Protein AF-H2YMT8-F1 (afdb_monomer_lite)

pLDDT: mean 72.37, std 22.89, range [30.19, 98.38]

Sequence (201 aa):
MSEQMTMDELLSHLMLMGFNPEDCHEAVSCGKLSAQDAVEWILSGKPRTSSSAHLVLPKQIIKAHDKSESSHSNSGISDGPQCPSYQASKPNEPPVVHSRFAESRDARVQFLNNKRIRLEHDVKKEKMNKKMEKEAILKEIECDRKAKRELKQNPDTSVAMPTTSTAPSGQHATCLIQIRLPNGQNVRHEFQSQQTISHVV

Radius of gyration: 41.82 Å; chains: 1; bounding box: 107×41×90 Å

Secondary structure (DSSP, 8-state):
------HHHHHHHHHHTT--HHHHHHHHHTT--SHHHHHHHHHT-------S----PPP---------------------------------PPP----TTHHHHHHHHHHHHHHHHHHHHHHHHHHHHHHHHHHHHHHHHHHHHHHHHHHTTS---------------SS--EEEEEEE-TTS-EEEEEEETT--GGG--

Organism: Ciona savignyi (NCBI:txid51511)

Structure (mmCIF, N/CA/C/O backbone):
data_AF-H2YMT8-F1
#
_entry.id   AF-H2YMT8-F1
#
loop_
_atom_site.group_PDB
_atom_site.id
_atom_site.type_symbol
_atom_site.label_atom_id
_atom_site.label_alt_id
_atom_site.label_comp_id
_atom_site.label_asym_id
_atom_site.label_entity_id
_atom_site.label_seq_id
_atom_site.pdbx_PDB_ins_code
_atom_site.Cartn_x
_atom_site.Cartn_y
_atom_site.Cartn_z
_atom_site.occupancy
_atom_site.B_iso_or_equiv
_atom_site.auth_seq_id
_atom_site.auth_comp_id
_atom_site.auth_asym_id
_atom_site.auth_atom_id
_atom_site.pdbx_PDB_model_num
ATOM 1 N N . MET A 1 1 ? -17.314 -2.083 -38.261 1.00 35.50 1 MET A N 1
ATOM 2 C CA . MET A 1 1 ? -16.486 -0.886 -38.027 1.00 35.50 1 MET A CA 1
ATOM 3 C C . MET A 1 1 ? -15.358 -1.332 -37.123 1.00 35.50 1 MET A C 1
ATOM 5 O O . MET A 1 1 ? -15.640 -1.711 -35.998 1.00 35.50 1 MET A O 1
ATOM 9 N N . SER A 1 2 ? -14.139 -1.455 -37.646 1.00 47.59 2 SER A N 1
ATOM 10 C CA . SER A 1 2 ? -12.985 -1.846 -36.832 1.00 47.59 2 SER A CA 1
ATOM 11 C C . SER A 1 2 ? -12.458 -0.589 -36.160 1.00 47.59 2 SER A C 1
ATOM 13 O O . SER A 1 2 ? -11.782 0.208 -36.805 1.00 47.59 2 SER A O 1
ATOM 15 N N . GLU A 1 3 ? -12.838 -0.378 -34.903 1.00 56.19 3 GLU A N 1
ATOM 16 C CA . GLU A 1 3 ? -12.219 0.633 -34.050 1.00 56.19 3 GLU A CA 1
ATOM 17 C C . GLU A 1 3 ? -10.744 0.253 -33.903 1.00 56.19 3 GLU A C 1
ATOM 19 O O . GLU A 1 3 ? -10.392 -0.730 -33.251 1.00 56.19 3 GLU A O 1
ATOM 24 N N . GLN A 1 4 ? -9.875 0.965 -34.617 1.00 59.16 4 GLN A N 1
ATOM 25 C CA . GLN A 1 4 ? -8.437 0.832 -34.446 1.00 59.16 4 GLN A CA 1
ATOM 26 C C . GLN A 1 4 ? -8.090 1.459 -33.104 1.00 59.16 4 GLN A C 1
ATOM 28 O O . GLN A 1 4 ? -7.971 2.676 -32.995 1.00 59.16 4 GLN A O 1
ATOM 33 N N . MET A 1 5 ? -7.978 0.605 -32.088 1.00 72.50 5 MET A N 1
ATOM 34 C CA . MET A 1 5 ? -7.441 0.965 -30.783 1.00 72.50 5 MET A CA 1
ATOM 35 C C . MET A 1 5 ? -6.087 1.640 -30.995 1.00 72.50 5 MET A C 1
ATOM 37 O O . MET A 1 5 ? -5.199 1.085 -31.653 1.00 72.50 5 MET A O 1
ATOM 41 N N . THR A 1 6 ? -5.942 2.860 -30.494 1.00 84.94 6 THR A N 1
ATOM 42 C CA . THR A 1 6 ? -4.671 3.575 -30.607 1.00 84.94 6 THR A CA 1
ATOM 43 C C . THR A 1 6 ? -3.617 2.883 -29.738 1.00 84.94 6 THR A C 1
ATOM 45 O O . THR A 1 6 ? -3.934 2.217 -28.752 1.00 84.94 6 THR A O 1
ATOM 48 N N . MET A 1 7 ? -2.337 3.007 -30.102 1.00 86.00 7 MET A N 1
ATOM 49 C CA . MET A 1 7 ? -1.243 2.354 -29.367 1.00 86.00 7 MET A CA 1
ATOM 50 C C . MET A 1 7 ? -1.247 2.730 -27.875 1.00 86.00 7 MET A C 1
ATOM 52 O O . MET A 1 7 ? -1.007 1.878 -27.022 1.00 86.00 7 MET A O 1
ATOM 56 N N . ASP A 1 8 ? -1.568 3.985 -27.564 1.00 89.19 8 ASP A N 1
ATOM 57 C CA . ASP A 1 8 ? -1.624 4.490 -26.191 1.00 89.19 8 ASP A CA 1
ATOM 58 C C . ASP A 1 8 ? -2.825 3.932 -25.414 1.00 89.19 8 ASP A C 1
ATOM 60 O O . ASP A 1 8 ? -2.703 3.614 -24.228 1.00 89.19 8 ASP A O 1
ATOM 64 N N . GLU A 1 9 ? -3.971 3.744 -26.077 1.00 91.69 9 GLU A N 1
ATOM 65 C CA . GLU A 1 9 ? -5.134 3.068 -25.491 1.00 91.69 9 GLU A CA 1
ATOM 66 C C . GLU A 1 9 ? -4.828 1.598 -25.210 1.00 91.69 9 GLU A C 1
ATOM 68 O O . GLU A 1 9 ? -5.164 1.102 -24.134 1.00 91.69 9 GLU A O 1
ATOM 73 N N . LEU A 1 10 ? -4.150 0.910 -26.135 1.00 91.88 10 LEU A N 1
ATOM 74 C CA . LEU A 1 10 ? -3.710 -0.475 -25.959 1.00 91.88 10 LEU A CA 1
ATOM 75 C C . LEU A 1 10 ? -2.762 -0.607 -24.762 1.00 91.88 10 LEU A C 1
ATOM 77 O O . LEU A 1 10 ? -2.977 -1.456 -23.897 1.00 91.88 10 LEU A O 1
ATOM 81 N N . LEU A 1 11 ? -1.746 0.255 -24.677 1.00 93.12 11 LEU A N 1
ATOM 82 C CA . LEU A 1 11 ? -0.809 0.283 -23.553 1.00 93.12 11 LEU A CA 1
ATOM 83 C C . LEU A 1 11 ? -1.534 0.551 -22.227 1.00 93.12 11 LEU A C 1
ATOM 85 O O . LEU A 1 11 ? -1.327 -0.188 -21.264 1.00 93.12 11 LEU A O 1
ATOM 89 N N . SER A 1 12 ? -2.431 1.543 -22.190 1.00 94.38 12 SER A N 1
ATOM 90 C CA . SER A 1 12 ? -3.264 1.817 -21.010 1.00 94.38 12 SER A CA 1
ATOM 91 C C . SER A 1 12 ? -4.113 0.614 -20.615 1.00 94.38 12 SER A C 1
ATOM 93 O O . SER A 1 12 ? -4.182 0.272 -19.436 1.00 94.38 12 SER A O 1
ATOM 95 N N . HIS A 1 13 ? -4.740 -0.056 -21.581 1.00 93.94 13 HIS A N 1
ATOM 96 C CA . HIS A 1 13 ? -5.585 -1.218 -21.331 1.00 93.94 13 HIS A CA 1
ATOM 97 C C . HIS A 1 13 ? -4.791 -2.402 -20.759 1.00 93.94 13 HIS A C 1
ATOM 99 O O . HIS A 1 13 ? -5.225 -3.025 -19.790 1.00 93.94 13 HIS A O 1
ATOM 105 N N . LEU A 1 14 ? -3.595 -2.675 -21.289 1.00 93.44 14 LEU A N 1
ATOM 106 C CA . LEU A 1 14 ? -2.700 -3.704 -20.750 1.00 93.44 14 LEU A CA 1
ATOM 107 C C . LEU A 1 14 ? -2.227 -3.357 -19.327 1.00 93.44 14 LEU A C 1
ATOM 109 O O . LEU A 1 14 ? -2.219 -4.218 -18.446 1.00 93.44 14 LEU A O 1
ATOM 113 N N . MET A 1 15 ? -1.897 -2.090 -19.066 1.00 94.25 15 MET A N 1
ATOM 114 C CA . MET A 1 15 ? -1.524 -1.632 -17.723 1.00 94.25 15 MET A CA 1
ATOM 115 C C . MET A 1 15 ? -2.688 -1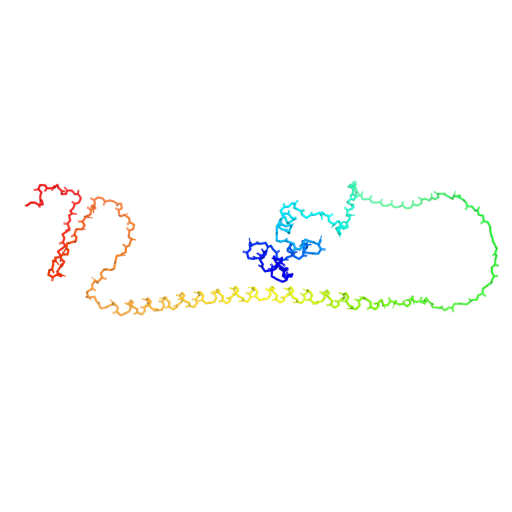.743 -16.725 1.00 94.25 15 MET A C 1
ATOM 117 O O . MET A 1 15 ? -2.475 -2.140 -15.581 1.00 94.25 15 MET A O 1
ATOM 121 N N . LEU A 1 16 ? -3.924 -1.458 -17.153 1.00 95.75 16 LEU A N 1
ATOM 122 C CA . LEU A 1 16 ? -5.146 -1.643 -16.356 1.00 95.75 16 LEU A CA 1
ATOM 123 C C . LEU A 1 16 ? -5.387 -3.112 -15.983 1.00 95.75 16 LEU A C 1
ATOM 125 O O . LEU A 1 16 ? -5.867 -3.390 -14.886 1.00 95.75 16 LEU A O 1
ATOM 129 N N . MET A 1 17 ? -5.017 -4.051 -16.859 1.00 92.75 17 MET A N 1
ATOM 130 C CA . MET A 1 17 ? -5.044 -5.490 -16.563 1.00 92.75 17 MET A CA 1
ATOM 131 C C . MET A 1 17 ? -3.928 -5.940 -15.604 1.00 92.75 17 MET A C 1
ATOM 133 O O . MET A 1 17 ? -3.924 -7.091 -15.171 1.00 92.75 17 MET A O 1
ATOM 137 N N . GLY A 1 18 ? -3.005 -5.047 -15.237 1.00 94.62 18 GLY A N 1
ATOM 138 C CA . GLY A 1 18 ? -1.932 -5.316 -14.279 1.00 94.62 18 GLY A CA 1
ATOM 139 C C . GLY A 1 18 ? -0.631 -5.818 -14.905 1.00 94.62 18 GLY A C 1
ATOM 140 O O . GLY A 1 18 ? 0.233 -6.311 -14.181 1.00 94.62 18 GLY A O 1
ATOM 141 N N . PHE A 1 19 ? -0.465 -5.702 -16.226 1.00 93.69 19 PHE A N 1
ATOM 142 C CA . PHE A 1 19 ? 0.804 -6.015 -16.884 1.00 93.69 19 PHE A CA 1
ATOM 143 C C . PHE A 1 19 ? 1.836 -4.893 -16.675 1.00 93.69 19 PHE A C 1
ATOM 145 O O . PHE A 1 19 ? 1.489 -3.712 -16.607 1.00 93.69 19 PHE A O 1
ATOM 152 N N . ASN A 1 20 ? 3.120 -5.262 -16.568 1.00 93.31 20 ASN A N 1
ATOM 153 C CA . ASN A 1 20 ? 4.207 -4.291 -16.405 1.00 93.31 20 ASN A CA 1
ATOM 154 C C . ASN A 1 20 ? 4.348 -3.426 -17.665 1.00 93.31 20 ASN A C 1
ATOM 156 O O . ASN A 1 20 ? 4.304 -3.969 -18.772 1.00 93.31 20 ASN A O 1
ATOM 160 N N . PRO A 1 21 ? 4.595 -2.112 -17.531 1.00 90.62 21 PRO A N 1
ATOM 161 C CA . PRO A 1 21 ? 4.698 -1.221 -18.683 1.00 90.62 21 PRO A CA 1
ATOM 162 C C . PRO A 1 21 ? 5.844 -1.617 -19.625 1.00 90.62 21 PRO A C 1
ATOM 164 O O . PRO A 1 21 ? 5.702 -1.496 -20.840 1.00 90.62 21 PRO A O 1
ATOM 167 N N . GLU A 1 22 ? 6.950 -2.148 -19.097 1.00 92.19 22 GLU A N 1
ATOM 168 C CA . GLU A 1 22 ? 8.064 -2.657 -19.903 1.00 92.19 22 GLU A CA 1
ATOM 169 C C . GLU A 1 22 ? 7.628 -3.798 -20.833 1.00 92.19 22 GLU A C 1
ATOM 171 O O . GLU A 1 22 ? 7.988 -3.803 -22.008 1.00 92.19 22 GLU A O 1
ATOM 176 N N . ASP A 1 23 ? 6.800 -4.714 -20.330 1.00 91.81 23 ASP A N 1
ATOM 177 C CA . ASP A 1 23 ? 6.329 -5.893 -21.065 1.00 91.81 23 ASP A CA 1
ATOM 178 C C . ASP A 1 23 ? 5.306 -5.496 -22.134 1.00 91.81 23 ASP A C 1
ATOM 180 O O . ASP A 1 23 ? 5.323 -6.021 -23.248 1.00 91.81 23 ASP A O 1
ATOM 184 N N . CYS A 1 24 ? 4.456 -4.514 -21.819 1.00 92.75 24 CYS A N 1
ATOM 185 C CA . CYS A 1 24 ? 3.512 -3.923 -22.763 1.00 92.75 24 CYS A CA 1
ATOM 186 C C . CYS A 1 24 ? 4.244 -3.257 -23.937 1.00 92.75 24 CYS A C 1
ATOM 188 O O . CYS A 1 24 ? 3.897 -3.481 -25.097 1.00 92.75 24 CYS A O 1
ATOM 190 N N . HIS A 1 25 ? 5.285 -2.468 -23.652 1.00 92.38 25 HIS A N 1
ATOM 191 C CA . HIS A 1 25 ? 6.099 -1.841 -24.694 1.00 92.38 25 HIS A CA 1
ATOM 192 C C . HIS A 1 25 ? 6.858 -2.871 -25.537 1.00 92.38 25 HIS A C 1
ATOM 194 O O . HIS A 1 25 ? 6.960 -2.698 -26.753 1.00 92.38 25 HIS A O 1
ATOM 200 N N . GLU A 1 26 ? 7.362 -3.943 -24.923 1.00 91.88 26 GLU A N 1
ATOM 201 C CA . GLU A 1 26 ? 8.059 -5.016 -25.636 1.00 91.88 26 GLU A CA 1
ATOM 202 C C . GLU A 1 26 ? 7.108 -5.746 -26.599 1.00 91.88 26 GLU A C 1
ATOM 204 O O . GLU A 1 26 ? 7.417 -5.874 -27.786 1.00 91.88 26 GLU A O 1
ATOM 209 N N . ALA A 1 27 ? 5.900 -6.095 -26.145 1.00 91.88 27 ALA A N 1
ATOM 210 C CA . ALA A 1 27 ? 4.873 -6.720 -26.978 1.00 91.88 27 ALA A CA 1
ATOM 211 C C . ALA A 1 27 ? 4.497 -5.851 -28.193 1.00 91.88 27 ALA A C 1
ATOM 213 O O . ALA A 1 27 ? 4.456 -6.335 -29.330 1.00 91.88 27 ALA A O 1
ATOM 214 N N . VAL A 1 28 ? 4.294 -4.549 -27.971 1.00 91.00 28 VAL A N 1
ATOM 215 C CA . VAL A 1 28 ? 3.998 -3.586 -29.044 1.00 91.00 28 VAL A CA 1
ATOM 216 C C . VAL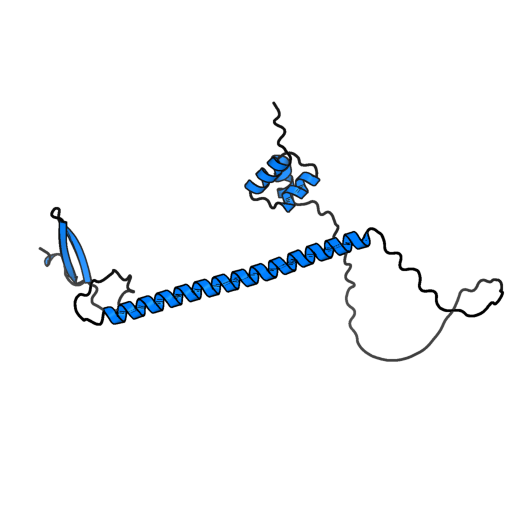 A 1 28 ? 5.183 -3.455 -30.005 1.00 91.00 28 VAL A C 1
ATOM 218 O O . VAL A 1 28 ? 4.987 -3.439 -31.220 1.00 91.00 28 VAL A O 1
ATOM 221 N N . SER A 1 29 ? 6.418 -3.438 -29.495 1.00 88.56 29 SER A N 1
ATOM 222 C CA . SER A 1 29 ? 7.627 -3.393 -30.331 1.00 88.56 29 SER A CA 1
ATOM 223 C C . SER A 1 29 ? 7.809 -4.650 -31.192 1.00 88.56 29 SER A C 1
ATOM 225 O O . SER A 1 29 ? 8.349 -4.571 -32.295 1.00 88.56 29 SER A O 1
ATOM 227 N N . CYS A 1 30 ? 7.287 -5.794 -30.740 1.00 88.06 30 CYS A N 1
ATOM 228 C CA . CYS A 1 30 ? 7.192 -7.032 -31.514 1.00 88.06 30 CYS A CA 1
ATOM 229 C C . CYS A 1 30 ? 6.010 -7.053 -32.504 1.00 88.06 30 CYS A C 1
ATOM 231 O O . CYS A 1 30 ? 5.732 -8.093 -33.106 1.00 88.06 30 CYS A O 1
ATOM 233 N N . GLY A 1 31 ? 5.312 -5.927 -32.683 1.00 88.50 31 GLY A N 1
ATOM 234 C CA . GLY A 1 31 ? 4.219 -5.770 -33.640 1.00 88.50 31 GLY A CA 1
ATOM 235 C C . GLY A 1 31 ? 2.876 -6.317 -33.158 1.00 88.50 31 GLY A C 1
ATOM 236 O O . GLY A 1 31 ? 1.981 -6.527 -33.977 1.00 88.50 31 GLY A O 1
ATOM 237 N N . LYS A 1 32 ? 2.711 -6.571 -31.853 1.00 89.75 32 LYS A N 1
ATOM 238 C CA . LYS A 1 32 ? 1.431 -7.013 -31.283 1.00 89.75 32 LYS A CA 1
ATOM 239 C C . LYS A 1 32 ? 0.556 -5.794 -30.993 1.00 89.75 32 LYS A C 1
ATOM 241 O O . LYS A 1 32 ? 0.653 -5.184 -29.936 1.00 89.75 32 LYS A O 1
ATOM 246 N N . LEU A 1 33 ? -0.269 -5.427 -31.974 1.00 88.19 33 LEU A N 1
ATOM 247 C CA . LEU A 1 33 ? -1.144 -4.244 -31.930 1.00 88.19 33 LEU A CA 1
ATOM 248 C C . LEU A 1 33 ? -2.579 -4.553 -31.466 1.00 88.19 33 LEU A C 1
ATOM 250 O O . LEU A 1 33 ? -3.435 -3.676 -31.478 1.00 88.19 33 LEU A O 1
ATOM 254 N N . SER A 1 34 ? -2.849 -5.795 -31.065 1.00 91.12 34 SER A N 1
ATOM 255 C CA . SER A 1 34 ? -4.117 -6.220 -30.472 1.00 91.12 34 SER A CA 1
ATOM 256 C C . SER A 1 34 ? -3.912 -6.548 -28.998 1.00 91.12 34 SER A C 1
ATOM 258 O O . SER A 1 34 ? -2.892 -7.133 -28.632 1.00 91.12 34 SER A O 1
ATOM 260 N N . ALA A 1 35 ? -4.898 -6.221 -28.158 1.00 90.44 35 ALA A N 1
ATOM 261 C CA . ALA A 1 35 ? -4.871 -6.547 -26.732 1.00 90.44 35 ALA A CA 1
ATOM 262 C C . ALA A 1 35 ? -4.708 -8.052 -26.501 1.00 90.44 35 ALA A C 1
ATOM 264 O O . ALA A 1 35 ? -3.884 -8.461 -25.690 1.00 90.44 35 ALA A O 1
ATOM 265 N N . GLN A 1 36 ? -5.431 -8.874 -27.262 1.00 91.38 36 GLN A N 1
ATOM 266 C CA . GLN A 1 36 ? -5.365 -10.326 -27.134 1.00 91.38 36 GLN A CA 1
ATOM 267 C C . GLN A 1 36 ? -3.977 -10.866 -27.500 1.00 91.38 36 GLN A C 1
ATOM 269 O O . GLN A 1 36 ? -3.388 -11.612 -26.722 1.00 91.38 36 GLN A O 1
ATOM 274 N N . ASP A 1 37 ? -3.421 -10.422 -28.629 1.00 90.69 37 ASP A N 1
ATOM 275 C CA . ASP A 1 37 ? -2.109 -10.873 -29.099 1.00 90.69 37 ASP A CA 1
ATOM 276 C C . ASP A 1 37 ? -0.977 -10.414 -28.172 1.00 90.69 37 ASP A C 1
ATOM 278 O O . ASP A 1 37 ? 0.006 -11.130 -27.982 1.00 90.69 37 ASP A O 1
ATOM 282 N N . ALA A 1 38 ? -1.093 -9.210 -27.604 1.00 92.50 38 ALA A N 1
ATOM 283 C CA . ALA A 1 38 ? -0.123 -8.683 -26.653 1.00 92.50 38 ALA A CA 1
ATOM 284 C C . ALA A 1 38 ? -0.172 -9.454 -25.328 1.00 92.50 38 ALA A C 1
ATOM 286 O O . ALA A 1 38 ? 0.876 -9.822 -24.802 1.00 92.50 38 ALA A O 1
ATOM 287 N N . VAL A 1 39 ? -1.368 -9.768 -24.822 1.00 93.31 39 VAL A N 1
ATOM 288 C CA . VAL A 1 39 ? -1.538 -10.606 -23.625 1.00 93.31 39 VAL A CA 1
ATOM 289 C C . VAL A 1 39 ? -0.978 -12.005 -23.859 1.00 93.31 39 VAL A C 1
ATOM 291 O O . VAL A 1 39 ? -0.199 -12.492 -23.041 1.00 93.31 39 VAL A O 1
ATOM 294 N N . GLU A 1 40 ? -1.314 -12.638 -24.982 1.00 93.12 40 GLU A N 1
ATOM 295 C CA . GLU A 1 40 ? -0.788 -13.958 -25.331 1.00 93.12 40 GLU A CA 1
ATOM 296 C C . GLU A 1 40 ? 0.740 -13.937 -25.440 1.00 93.12 40 GLU A C 1
ATOM 298 O O . GLU A 1 40 ? 1.404 -14.835 -24.925 1.00 93.12 40 GLU A O 1
ATOM 303 N N . TRP A 1 41 ? 1.316 -12.889 -26.032 1.00 92.62 41 TRP A N 1
ATOM 304 C CA . TRP A 1 41 ? 2.764 -12.726 -26.136 1.00 92.62 41 TRP A CA 1
ATOM 305 C C . TRP A 1 41 ? 3.439 -12.564 -24.765 1.00 92.62 41 TRP A C 1
ATOM 307 O O . TRP A 1 41 ? 4.448 -13.219 -24.500 1.00 92.62 41 TRP A O 1
ATOM 317 N N . ILE A 1 42 ? 2.864 -11.755 -23.867 1.00 91.94 42 ILE A N 1
ATOM 318 C CA . ILE A 1 42 ? 3.391 -11.556 -22.507 1.00 91.94 42 ILE A CA 1
ATOM 319 C C . ILE A 1 42 ? 3.311 -12.865 -21.702 1.00 91.94 42 ILE A C 1
ATOM 321 O O . ILE A 1 42 ? 4.271 -13.232 -21.019 1.00 91.94 42 ILE A O 1
ATOM 325 N N . LEU A 1 43 ? 2.197 -13.597 -21.812 1.00 91.56 43 LEU A N 1
ATOM 326 C CA . LEU A 1 43 ? 1.976 -14.865 -21.107 1.00 91.56 43 LEU A CA 1
ATOM 327 C C . LEU A 1 43 ? 2.811 -16.022 -21.667 1.00 91.56 43 LEU A C 1
ATOM 329 O O . LEU A 1 43 ? 3.238 -16.889 -20.905 1.00 91.56 43 LEU A O 1
ATOM 333 N N . SER A 1 44 ? 3.080 -16.025 -22.975 1.00 86.50 44 SER A N 1
ATOM 334 C CA . SER A 1 44 ? 3.909 -17.043 -23.640 1.00 86.50 44 SER A CA 1
ATOM 335 C C . SER A 1 44 ? 5.386 -16.969 -23.238 1.00 86.50 44 SER A C 1
ATOM 337 O O . SER A 1 44 ? 6.157 -17.886 -23.526 1.00 86.50 44 SER A O 1
ATOM 339 N N . GLY A 1 45 ? 5.779 -15.906 -22.533 1.00 73.12 45 GLY A N 1
ATOM 340 C CA . GLY A 1 45 ? 7.145 -15.669 -22.106 1.00 73.12 45 GLY A CA 1
ATOM 341 C C . GLY A 1 45 ? 7.970 -15.019 -23.212 1.00 73.12 45 GLY A C 1
ATOM 342 O O . GLY A 1 45 ? 7.883 -15.359 -24.391 1.00 73.12 45 GLY A O 1
ATOM 343 N N . LYS A 1 46 ? 8.800 -14.057 -22.810 1.00 72.19 46 LYS A N 1
ATOM 344 C CA . LYS A 1 46 ? 9.608 -13.263 -23.737 1.00 72.19 46 LYS A CA 1
ATOM 345 C C . LYS A 1 46 ? 10.556 -14.180 -24.519 1.00 72.19 46 LYS A C 1
ATOM 347 O O . LYS A 1 46 ? 11.320 -14.925 -23.885 1.00 72.19 46 LYS A O 1
ATOM 352 N N . PRO A 1 47 ? 10.569 -14.133 -25.866 1.00 63.28 47 PRO A N 1
ATOM 353 C CA . PRO A 1 47 ? 11.618 -14.781 -26.632 1.00 63.28 47 PRO A CA 1
ATOM 354 C C . PRO A 1 47 ? 12.932 -14.163 -26.168 1.00 63.28 47 PRO A C 1
ATOM 356 O O . PRO A 1 47 ? 13.117 -12.954 -26.252 1.00 63.28 47 PRO A O 1
ATOM 359 N N . ARG A 1 48 ? 13.822 -14.984 -25.602 1.00 52.53 48 ARG A N 1
ATOM 360 C CA . ARG A 1 48 ? 15.125 -14.548 -25.095 1.00 52.53 48 ARG A CA 1
ATOM 361 C C . ARG A 1 48 ? 15.922 -13.917 -26.235 1.00 52.53 48 ARG A C 1
ATOM 363 O O . ARG A 1 48 ? 16.707 -14.599 -26.888 1.00 52.53 48 ARG A O 1
ATOM 370 N N . THR A 1 49 ? 15.769 -12.618 -26.463 1.00 52.25 49 THR A N 1
ATOM 371 C CA . THR A 1 49 ? 16.728 -11.867 -27.257 1.00 52.25 49 THR A CA 1
ATOM 372 C C . THR A 1 49 ? 17.981 -11.788 -26.403 1.00 52.25 49 THR A C 1
ATOM 374 O O . THR A 1 49 ? 18.074 -11.021 -25.443 1.00 52.25 49 THR A O 1
ATOM 377 N N . SER A 1 50 ? 18.917 -12.682 -26.698 1.00 47.34 50 SER A N 1
ATOM 378 C CA . SER A 1 50 ? 20.251 -12.738 -26.128 1.00 47.34 50 SER A CA 1
ATOM 379 C C . SER A 1 50 ? 21.014 -11.450 -26.448 1.00 47.34 50 SER A C 1
ATOM 381 O O . SER A 1 50 ? 21.805 -11.394 -27.385 1.00 47.34 50 SER A O 1
ATOM 383 N N . SER A 1 51 ? 20.794 -10.399 -25.667 1.00 50.06 51 SER A N 1
ATOM 384 C CA . SER A 1 51 ? 21.751 -9.297 -25.512 1.00 50.06 51 SER A CA 1
ATOM 385 C C . SER A 1 51 ? 22.546 -9.422 -24.206 1.00 50.06 51 SER A C 1
ATOM 387 O O . SER A 1 51 ? 23.332 -8.544 -23.859 1.00 50.06 51 SER A O 1
ATOM 389 N N . SER A 1 52 ? 22.402 -10.546 -23.495 1.00 42.38 52 SER A N 1
ATOM 390 C CA . SER A 1 52 ? 23.304 -10.927 -22.412 1.00 42.38 52 SER A CA 1
ATOM 391 C C . SER A 1 52 ? 24.521 -11.622 -23.017 1.00 42.38 52 SER A C 1
ATOM 393 O O . SER A 1 52 ? 24.434 -12.746 -23.512 1.00 42.38 52 SER A O 1
ATOM 395 N N . ALA A 1 53 ? 25.639 -10.899 -23.038 1.00 43.22 53 ALA A N 1
ATOM 396 C CA . ALA A 1 53 ? 26.945 -11.409 -23.413 1.00 43.22 53 ALA A CA 1
ATOM 397 C C . ALA A 1 53 ? 27.219 -12.756 -22.725 1.00 43.22 53 ALA A C 1
ATOM 399 O O . ALA A 1 53 ? 27.078 -12.906 -21.512 1.00 43.22 53 ALA A O 1
ATOM 400 N N . HIS A 1 54 ? 27.620 -13.728 -23.534 1.00 41.03 54 HIS A N 1
ATOM 401 C CA . HIS A 1 54 ? 28.027 -15.062 -23.131 1.00 41.03 54 HIS A CA 1
ATOM 402 C C . HIS A 1 54 ? 29.299 -14.961 -22.268 1.00 41.03 54 HIS A C 1
ATOM 404 O O . HIS A 1 54 ? 30.415 -14.986 -22.786 1.00 41.03 54 HIS A O 1
ATOM 410 N N . LEU A 1 55 ? 29.158 -14.805 -20.949 1.00 42.78 55 LEU A N 1
ATOM 411 C CA . LEU A 1 55 ? 30.280 -14.970 -20.026 1.00 42.78 55 LEU A CA 1
ATOM 412 C C . LEU A 1 55 ? 30.609 -16.462 -19.947 1.00 42.78 55 LEU A C 1
ATOM 414 O O . LEU A 1 55 ? 30.022 -17.216 -19.173 1.00 42.78 55 LEU A O 1
ATOM 418 N N . VAL A 1 56 ? 31.552 -16.890 -20.784 1.00 52.66 56 VAL A N 1
ATOM 419 C CA . VAL A 1 56 ? 32.251 -18.162 -20.604 1.00 52.66 56 VAL A CA 1
ATOM 420 C C . VAL A 1 56 ? 33.090 -18.028 -19.334 1.00 52.66 56 VAL A C 1
ATOM 422 O O . VAL A 1 56 ? 34.080 -17.303 -19.328 1.00 52.66 56 VAL A O 1
ATOM 425 N N . LEU A 1 57 ? 32.698 -18.707 -18.254 1.00 45.97 57 LEU A N 1
ATOM 426 C CA . LEU A 1 57 ? 33.581 -18.941 -17.110 1.00 45.97 57 LEU A CA 1
ATOM 427 C C . LEU A 1 57 ? 34.614 -20.015 -17.492 1.00 45.97 57 LEU A C 1
ATOM 429 O O . LEU A 1 57 ? 34.212 -21.146 -17.786 1.00 45.97 57 LEU A O 1
ATOM 433 N N . PRO A 1 58 ? 35.929 -19.742 -17.432 1.00 45.59 58 PRO A N 1
ATOM 434 C CA . PRO A 1 58 ? 36.928 -20.798 -17.458 1.00 45.59 58 PRO A CA 1
ATOM 435 C C . PRO A 1 58 ? 36.911 -21.568 -16.132 1.00 45.59 58 PRO A C 1
ATOM 437 O O . PRO A 1 58 ? 36.930 -20.987 -15.045 1.00 45.59 58 PRO A O 1
ATOM 440 N N . LYS A 1 59 ? 36.864 -22.899 -16.237 1.00 44.91 59 LYS A N 1
ATOM 441 C CA . LYS A 1 59 ? 36.997 -23.842 -15.122 1.00 44.91 59 LYS A CA 1
ATOM 442 C C . LYS A 1 59 ? 38.350 -23.678 -14.413 1.00 44.91 59 LYS A C 1
ATOM 444 O O . LYS A 1 59 ? 39.379 -23.474 -15.042 1.00 44.91 59 LYS A O 1
ATOM 449 N N . GLN A 1 60 ? 38.276 -23.830 -13.094 1.00 45.25 60 GLN A N 1
ATOM 450 C CA . GLN A 1 60 ? 39.332 -23.957 -12.088 1.00 45.25 60 GLN A CA 1
ATOM 451 C C . GLN A 1 60 ? 40.663 -24.560 -12.560 1.00 45.25 60 GLN A C 1
ATOM 453 O O . GLN A 1 60 ? 40.652 -25.654 -13.116 1.00 45.25 60 GLN A O 1
ATOM 458 N N . ILE A 1 61 ? 41.788 -23.963 -12.135 1.00 41.19 61 ILE A N 1
ATOM 459 C CA . ILE A 1 61 ? 42.980 -24.717 -11.710 1.00 41.19 61 ILE A CA 1
ATOM 460 C C . ILE A 1 61 ? 43.579 -24.068 -10.452 1.00 41.19 61 ILE A C 1
ATOM 462 O O . ILE A 1 61 ? 43.942 -22.897 -10.420 1.00 41.19 61 ILE A O 1
ATOM 466 N N . ILE A 1 62 ? 43.650 -24.885 -9.406 1.00 43.62 62 ILE A N 1
ATOM 467 C CA . ILE A 1 62 ? 44.373 -24.699 -8.150 1.00 43.62 62 ILE A CA 1
ATOM 468 C C . ILE A 1 62 ? 45.875 -24.855 -8.442 1.00 43.62 62 ILE A C 1
ATOM 470 O O . ILE A 1 62 ? 46.235 -25.858 -9.056 1.00 43.62 62 ILE A O 1
ATOM 474 N N . LYS A 1 63 ? 46.737 -23.945 -7.958 1.00 36.78 63 LYS A N 1
ATOM 475 C CA . LYS A 1 63 ? 47.973 -24.217 -7.174 1.00 36.78 63 LYS A CA 1
ATOM 476 C C . LYS A 1 63 ? 48.945 -23.029 -7.158 1.00 36.78 63 LYS A C 1
ATOM 478 O O . LYS A 1 63 ? 49.041 -22.248 -8.094 1.00 36.78 63 LYS A O 1
ATOM 483 N N . ALA A 1 64 ? 49.624 -22.930 -6.021 1.00 37.69 64 ALA A N 1
ATOM 484 C CA . ALA A 1 64 ? 50.558 -21.902 -5.601 1.00 37.69 64 ALA A CA 1
ATOM 485 C C . ALA A 1 64 ? 52.016 -22.168 -6.036 1.00 37.69 64 ALA A C 1
ATOM 487 O O . ALA A 1 64 ? 52.375 -23.305 -6.318 1.00 37.69 64 ALA A O 1
ATOM 488 N N . HIS A 1 65 ? 52.822 -21.109 -5.886 1.00 33.91 65 HIS A N 1
ATOM 489 C CA . HIS A 1 65 ? 54.265 -21.062 -5.591 1.00 33.91 65 HIS A CA 1
ATOM 490 C C . HIS A 1 65 ? 55.318 -21.261 -6.711 1.00 33.91 65 HIS A C 1
ATOM 492 O O . HIS A 1 65 ? 55.388 -22.294 -7.359 1.00 33.91 65 HIS A O 1
ATOM 498 N N . ASP A 1 66 ? 56.210 -20.258 -6.742 1.00 35.34 66 ASP A N 1
ATOM 499 C CA . ASP A 1 66 ? 57.670 -20.255 -6.964 1.00 35.34 66 ASP A CA 1
ATOM 500 C C . ASP A 1 66 ? 58.344 -20.350 -8.356 1.00 35.34 66 ASP A C 1
ATOM 502 O O . ASP A 1 66 ? 58.133 -21.268 -9.135 1.00 35.34 66 ASP A O 1
ATOM 506 N N . LYS A 1 67 ? 59.276 -19.392 -8.522 1.00 35.38 67 LYS A N 1
ATOM 507 C CA . LYS A 1 67 ? 60.619 -19.393 -9.148 1.00 35.38 67 LYS A CA 1
ATOM 508 C C . LYS A 1 67 ? 60.919 -19.874 -10.587 1.00 35.38 67 LYS A C 1
ATOM 510 O O . LYS A 1 67 ? 60.767 -21.032 -10.939 1.00 35.38 67 LYS A O 1
ATOM 515 N N . SER A 1 68 ? 61.642 -18.959 -11.256 1.00 35.09 68 SER A N 1
ATOM 516 C CA . SER A 1 68 ? 62.880 -19.123 -12.053 1.00 35.09 68 SER A CA 1
ATOM 517 C C . SER A 1 68 ? 62.849 -19.639 -13.504 1.00 35.09 68 SER A C 1
ATOM 519 O O . SER A 1 68 ? 62.536 -20.784 -13.780 1.00 35.09 68 SER A O 1
ATOM 521 N N . GLU A 1 69 ? 63.312 -18.732 -14.379 1.00 33.41 69 GLU A N 1
ATOM 522 C CA . GLU A 1 69 ? 64.328 -18.847 -15.451 1.00 33.41 69 GLU A CA 1
ATOM 523 C C . GLU A 1 69 ? 64.334 -19.982 -16.498 1.00 33.41 69 GLU A C 1
ATOM 525 O O . GLU A 1 69 ? 64.400 -21.164 -16.181 1.00 33.41 69 GLU A O 1
ATOM 530 N N . SER A 1 70 ? 64.579 -19.529 -17.747 1.00 30.19 70 SER A N 1
ATOM 531 C CA . SER A 1 70 ? 65.268 -20.209 -18.872 1.00 30.19 70 SER A CA 1
ATOM 532 C C . SER A 1 70 ? 64.486 -21.341 -19.570 1.00 30.19 70 SER A C 1
ATOM 534 O O . SER A 1 70 ? 63.735 -22.057 -18.932 1.00 30.19 70 SER A O 1
ATOM 536 N N . SER A 1 71 ? 64.577 -21.645 -20.868 1.00 34.28 71 SER A N 1
ATOM 537 C CA . SER A 1 71 ? 65.219 -21.085 -22.063 1.00 34.28 71 SER A CA 1
ATOM 538 C C . SER A 1 71 ? 64.809 -21.977 -23.259 1.00 34.28 71 SER A C 1
ATOM 540 O O . SER A 1 71 ? 64.726 -23.187 -23.088 1.00 34.28 71 SER A O 1
ATOM 542 N N . HIS A 1 72 ? 64.694 -21.386 -24.462 1.00 34.44 72 HIS A N 1
ATOM 543 C CA . HIS A 1 72 ? 64.825 -22.006 -25.811 1.00 34.44 72 HIS A CA 1
ATOM 544 C C . HIS A 1 72 ? 63.655 -22.923 -26.272 1.00 34.44 72 HIS A C 1
ATOM 546 O O . HIS A 1 72 ? 63.049 -23.607 -25.466 1.00 34.44 72 HIS A O 1
ATOM 552 N N . SER A 1 73 ? 63.205 -22.953 -27.537 1.00 35.88 73 SER A N 1
ATOM 553 C CA . SER A 1 73 ? 63.938 -22.908 -28.816 1.00 35.88 73 SER A CA 1
ATOM 554 C C . SER A 1 73 ? 63.088 -22.393 -30.001 1.00 35.88 73 SER A C 1
ATOM 556 O O . SER A 1 73 ? 61.873 -22.560 -30.055 1.00 35.88 73 SER A O 1
ATOM 558 N N . ASN A 1 74 ? 63.796 -21.812 -30.975 1.00 34.41 74 ASN A N 1
ATOM 559 C CA . ASN A 1 74 ? 63.364 -21.318 -32.290 1.00 34.41 74 ASN A CA 1
ATOM 560 C C . ASN A 1 74 ? 62.842 -22.395 -33.258 1.00 34.41 74 ASN A C 1
ATOM 562 O O . ASN A 1 74 ? 63.325 -23.526 -33.228 1.00 34.41 74 ASN A O 1
ATOM 566 N N . SER A 1 75 ? 62.050 -21.968 -34.258 1.00 35.44 75 SER A N 1
ATOM 567 C CA . SER A 1 75 ? 62.306 -22.234 -35.695 1.00 35.44 75 SER A CA 1
ATOM 568 C C . SER A 1 75 ? 61.325 -21.492 -36.618 1.00 35.44 75 SER A C 1
ATOM 570 O O . SER A 1 75 ? 60.118 -21.600 -36.431 1.00 35.44 75 SER A O 1
ATOM 572 N N . GLY A 1 76 ? 61.840 -20.798 -37.646 1.00 34.31 76 GLY A N 1
ATOM 573 C CA . GLY A 1 76 ? 61.048 -20.332 -38.795 1.00 34.31 76 GLY A CA 1
ATOM 574 C C . GLY A 1 76 ? 61.475 -18.983 -39.382 1.00 34.31 76 GLY A C 1
ATOM 575 O O . GLY A 1 76 ? 60.805 -17.984 -39.162 1.00 34.31 76 GLY A O 1
ATOM 576 N N . ILE A 1 77 ? 62.590 -18.965 -40.117 1.00 40.38 77 ILE A N 1
ATOM 577 C CA . ILE A 1 77 ? 63.185 -17.815 -40.827 1.00 40.38 77 ILE A CA 1
ATOM 578 C C . ILE A 1 77 ? 62.597 -17.729 -42.246 1.00 40.38 77 ILE A C 1
ATOM 580 O O . ILE A 1 77 ? 62.415 -18.774 -42.866 1.00 40.38 77 ILE A O 1
ATOM 584 N N . SER A 1 78 ? 62.388 -16.523 -42.791 1.00 36.94 78 SER A N 1
ATOM 585 C CA . SER A 1 78 ? 62.552 -16.212 -44.228 1.00 36.94 78 SER A CA 1
ATOM 586 C C . SER A 1 78 ? 62.751 -14.695 -44.436 1.00 36.94 78 SER A C 1
ATOM 588 O O . SER A 1 78 ? 61.926 -13.903 -43.987 1.00 36.94 78 SER A O 1
ATOM 590 N N . ASP A 1 79 ? 63.873 -14.347 -45.083 1.00 35.66 79 ASP A N 1
ATOM 591 C CA . ASP A 1 79 ? 64.384 -13.033 -45.549 1.00 35.66 79 ASP A CA 1
ATOM 592 C C . ASP A 1 79 ? 63.373 -12.208 -46.376 1.00 35.66 79 ASP A C 1
ATOM 594 O O . ASP A 1 79 ? 62.459 -12.789 -46.951 1.00 35.66 79 ASP A O 1
ATOM 598 N N . GLY A 1 80 ? 63.431 -10.882 -46.590 1.00 35.16 80 GLY A N 1
ATOM 599 C CA . GLY A 1 80 ? 64.390 -9.752 -46.476 1.00 35.16 80 GLY A CA 1
ATOM 600 C C . GLY A 1 80 ? 63.773 -8.564 -47.293 1.00 35.16 80 GLY A C 1
ATOM 601 O O . GLY A 1 80 ? 62.626 -8.725 -47.719 1.00 35.16 80 GLY A O 1
ATOM 602 N N . PRO A 1 81 ? 64.416 -7.410 -47.626 1.00 50.66 81 PRO A N 1
ATOM 603 C CA . PRO A 1 81 ? 65.677 -6.796 -47.193 1.00 50.66 81 PRO A CA 1
ATOM 604 C C . PRO A 1 81 ? 65.558 -5.310 -46.698 1.00 50.66 81 PRO A C 1
ATOM 606 O O . PRO A 1 81 ? 64.492 -4.713 -46.604 1.00 50.66 81 PRO A O 1
ATOM 609 N N . GLN A 1 82 ? 66.732 -4.759 -46.372 1.00 34.72 82 GLN A N 1
ATOM 610 C CA . GLN A 1 82 ? 67.179 -3.535 -45.669 1.00 34.72 82 GLN A CA 1
ATOM 611 C C . GLN A 1 82 ? 66.697 -2.101 -46.060 1.00 34.72 82 GLN A C 1
ATOM 613 O O . GLN A 1 82 ? 66.691 -1.744 -47.230 1.00 34.72 82 GLN A O 1
ATOM 618 N N . CYS A 1 83 ? 66.514 -1.276 -44.999 1.00 35.03 83 CYS A N 1
ATOM 619 C CA . CYS A 1 83 ? 66.993 0.109 -44.681 1.00 35.03 83 CYS A CA 1
ATOM 620 C C . CYS A 1 83 ? 66.776 1.319 -45.639 1.00 35.03 83 CYS A C 1
ATOM 622 O O . CYS A 1 83 ? 66.909 1.169 -46.847 1.00 35.03 83 CYS A O 1
ATOM 624 N N . PRO A 1 84 ? 66.547 2.561 -45.115 1.00 46.84 84 PRO A N 1
ATOM 625 C CA . PRO A 1 84 ? 67.538 3.257 -44.273 1.00 46.84 84 PRO A CA 1
ATOM 626 C C . PRO A 1 84 ? 67.035 4.071 -43.057 1.00 46.84 84 PRO A C 1
ATOM 628 O O . PRO A 1 84 ? 65.887 4.481 -42.934 1.00 46.84 84 PRO A O 1
ATOM 631 N N . SER A 1 85 ? 68.000 4.308 -42.165 1.00 41.12 85 SER A N 1
ATOM 632 C CA . SER A 1 85 ? 67.991 5.092 -40.923 1.00 41.12 85 SER A CA 1
ATOM 633 C C . SER A 1 85 ? 67.590 6.563 -41.091 1.00 41.12 85 SER A C 1
ATOM 635 O O . SER A 1 85 ? 68.313 7.276 -41.779 1.00 41.12 85 SER A O 1
ATOM 637 N N . TYR A 1 86 ? 66.620 7.048 -40.297 1.00 40.09 86 TYR A N 1
ATOM 638 C CA . TYR A 1 86 ? 66.578 8.435 -39.798 1.00 40.09 86 TYR A CA 1
ATOM 639 C C . TYR A 1 86 ? 65.937 8.540 -38.397 1.00 40.09 86 TYR A C 1
ATOM 641 O O . TYR A 1 86 ? 64.770 8.236 -38.201 1.00 40.09 86 TYR A O 1
ATOM 649 N N . GLN A 1 87 ? 66.773 8.971 -37.448 1.00 39.50 87 GLN A N 1
ATOM 650 C CA . GLN A 1 87 ? 66.555 9.870 -36.303 1.00 39.50 87 GLN A CA 1
ATOM 651 C C . GLN A 1 87 ? 65.289 9.803 -35.421 1.00 39.50 87 GLN A C 1
ATOM 653 O O . GLN A 1 87 ? 64.143 9.913 -35.838 1.00 39.50 87 GLN A O 1
ATOM 658 N N . ALA A 1 88 ? 65.581 9.787 -34.120 1.00 47.81 88 ALA A N 1
ATOM 659 C CA . ALA A 1 88 ? 64.677 9.913 -32.991 1.00 47.81 88 ALA A CA 1
ATOM 660 C C . ALA A 1 88 ? 63.766 11.154 -33.037 1.00 47.81 88 ALA A C 1
ATOM 662 O O . ALA A 1 88 ? 64.242 12.286 -33.083 1.00 47.81 88 ALA A O 1
ATOM 663 N N . SER A 1 89 ? 62.461 10.938 -32.853 1.00 40.97 89 SER A N 1
ATOM 664 C CA . SER A 1 89 ? 61.584 11.861 -32.121 1.00 40.97 89 SER A CA 1
ATOM 665 C C . SER A 1 89 ? 60.306 11.145 -31.644 1.00 40.97 89 SER A C 1
ATOM 667 O O . SER A 1 89 ? 59.581 10.579 -32.444 1.00 40.97 89 SER A O 1
ATOM 669 N N . LYS A 1 90 ? 60.117 11.153 -30.312 1.00 44.41 90 LYS A N 1
ATOM 670 C CA . LYS A 1 90 ? 58.912 10.996 -29.456 1.00 44.41 90 LYS A CA 1
ATOM 671 C C . LYS A 1 90 ? 57.804 9.982 -29.853 1.00 44.41 90 LYS A C 1
ATOM 673 O O . LYS A 1 90 ? 57.310 10.022 -30.973 1.00 44.41 90 LYS A O 1
ATOM 678 N N . PRO A 1 91 ? 57.301 9.150 -28.910 1.00 47.44 91 PRO A N 1
ATOM 679 C CA . PRO A 1 91 ? 56.134 8.312 -29.168 1.00 47.44 91 PRO A CA 1
ATOM 680 C C . PRO A 1 91 ? 54.915 9.219 -29.363 1.00 47.44 91 PRO A C 1
ATOM 682 O O . PRO A 1 91 ? 54.479 9.910 -28.446 1.00 47.44 91 PRO A O 1
ATOM 685 N N . ASN A 1 92 ? 54.422 9.253 -30.596 1.00 45.97 92 ASN A N 1
ATOM 686 C CA . ASN A 1 92 ? 53.201 9.938 -30.977 1.00 45.97 92 ASN A CA 1
ATOM 687 C C . ASN A 1 92 ? 52.031 9.101 -30.438 1.00 45.97 92 ASN A C 1
ATOM 689 O O . ASN A 1 92 ? 51.764 8.009 -30.942 1.00 45.97 92 ASN A O 1
ATOM 693 N N . GLU A 1 93 ? 51.409 9.562 -29.353 1.00 58.31 93 GLU A N 1
ATOM 694 C CA . GLU A 1 93 ? 50.172 8.990 -28.819 1.00 58.31 93 GLU A CA 1
ATOM 695 C C . GLU A 1 93 ? 49.104 9.053 -29.925 1.00 58.31 93 GLU A C 1
ATOM 697 O O . GLU A 1 93 ? 48.938 10.110 -30.543 1.00 58.31 93 GLU A O 1
ATOM 702 N N . PRO A 1 94 ? 48.417 7.943 -30.254 1.00 61.78 94 PRO A N 1
ATOM 703 C CA . PRO A 1 94 ? 47.402 7.980 -31.293 1.00 61.78 94 PRO A CA 1
ATOM 704 C C . PRO A 1 94 ? 46.313 8.984 -30.887 1.00 61.78 94 PRO A C 1
ATOM 706 O O . PRO A 1 94 ? 45.902 8.988 -29.724 1.00 61.78 94 PRO A O 1
ATOM 709 N N . PRO A 1 95 ? 45.823 9.831 -31.810 1.00 61.22 95 PRO A N 1
ATOM 710 C CA . PRO A 1 95 ? 44.758 10.769 -31.489 1.00 61.22 95 PRO A CA 1
ATOM 711 C C . PRO A 1 95 ? 43.555 9.985 -30.961 1.00 61.22 95 PRO A C 1
ATOM 713 O O . PRO A 1 95 ? 43.041 9.094 -31.640 1.00 61.22 95 PRO A O 1
ATOM 716 N N . VAL A 1 96 ? 43.122 10.298 -29.736 1.00 68.69 96 VAL A N 1
ATOM 717 C CA . VAL A 1 96 ? 41.926 9.708 -29.131 1.00 68.69 96 VAL A CA 1
ATOM 718 C C . VAL A 1 96 ? 40.728 10.142 -29.971 1.00 68.69 96 VAL A C 1
ATOM 720 O O . VAL A 1 96 ? 40.232 11.263 -29.865 1.00 68.69 96 VAL A O 1
ATOM 723 N N . VAL A 1 97 ? 40.288 9.264 -30.872 1.00 62.06 97 VAL A N 1
ATOM 724 C CA . VAL A 1 97 ? 39.123 9.512 -31.720 1.00 62.06 97 VAL A CA 1
ATOM 725 C C . VAL A 1 97 ? 37.878 9.365 -30.852 1.00 62.06 97 VAL A C 1
ATOM 727 O O . VAL A 1 97 ? 37.343 8.270 -30.671 1.00 62.06 97 VAL A O 1
ATOM 730 N N . HIS A 1 98 ? 37.411 10.476 -30.286 1.00 62.09 98 HIS A N 1
ATOM 731 C CA . HIS A 1 98 ? 36.120 10.518 -29.612 1.00 62.09 98 HIS A CA 1
ATOM 732 C C . HIS A 1 98 ? 35.011 10.345 -30.656 1.00 62.09 98 HIS A C 1
ATOM 734 O O . HIS A 1 98 ? 34.763 11.210 -31.497 1.00 62.09 98 HIS A O 1
ATOM 740 N N . SER A 1 99 ? 34.355 9.182 -30.633 1.00 61.09 99 SER A N 1
ATOM 741 C CA . SER A 1 99 ? 33.149 8.952 -31.426 1.00 61.09 99 SER A CA 1
ATOM 742 C C . SER A 1 99 ? 32.097 9.985 -31.031 1.00 61.09 99 SER A C 1
ATOM 744 O O . SER A 1 99 ? 31.774 10.104 -29.852 1.00 61.09 99 SER A O 1
ATOM 746 N N . ARG A 1 100 ? 31.499 10.681 -32.007 1.00 60.06 100 ARG A N 1
ATOM 747 C CA . ARG A 1 100 ? 30.381 11.619 -31.768 1.00 60.06 100 ARG A CA 1
ATOM 748 C C . ARG A 1 100 ? 29.191 10.963 -31.040 1.00 60.06 100 ARG A C 1
ATOM 750 O O . ARG A 1 100 ? 28.358 11.653 -30.470 1.00 60.06 100 ARG A O 1
ATOM 757 N N . PHE A 1 101 ? 29.118 9.628 -31.030 1.00 57.69 101 PHE A N 1
ATOM 758 C CA . PHE A 1 101 ? 28.115 8.852 -30.294 1.00 57.69 101 PHE A CA 1
ATOM 759 C C . PHE A 1 101 ? 28.501 8.534 -28.836 1.00 57.69 101 PHE A C 1
ATOM 761 O O . PHE A 1 101 ? 27.633 8.131 -28.060 1.00 57.69 101 PHE A O 1
ATOM 768 N N . ALA A 1 102 ? 29.769 8.702 -28.440 1.00 61.59 102 ALA A N 1
ATOM 769 C CA . ALA A 1 102 ? 30.237 8.437 -27.076 1.00 61.59 102 ALA A CA 1
ATOM 770 C C . ALA A 1 102 ? 29.669 9.456 -26.078 1.00 61.59 102 ALA A C 1
ATOM 772 O O . ALA A 1 102 ? 29.131 9.061 -25.049 1.00 61.59 102 ALA A O 1
ATOM 773 N N . GLU A 1 103 ? 29.649 10.741 -26.441 1.00 63.78 103 GLU A N 1
ATOM 774 C CA . GLU A 1 103 ? 29.076 11.809 -25.606 1.00 63.78 103 GLU A CA 1
ATOM 775 C C . GLU A 1 103 ? 27.583 11.579 -25.319 1.00 63.78 103 GLU A C 1
ATOM 777 O O . GLU A 1 103 ? 27.119 11.754 -24.193 1.00 63.78 103 GLU A O 1
ATOM 782 N N . SER A 1 104 ? 26.828 11.097 -26.314 1.00 72.38 104 SER A N 1
ATOM 783 C CA . SER A 1 104 ? 25.411 10.742 -26.148 1.00 72.38 104 SER A CA 1
ATOM 784 C C . SER A 1 104 ? 25.219 9.534 -25.222 1.00 72.38 104 SER A C 1
ATOM 786 O O . SER A 1 104 ? 24.287 9.501 -24.410 1.00 72.38 104 SER A O 1
ATOM 788 N N . ARG A 1 105 ? 26.120 8.546 -25.294 1.00 75.00 105 ARG A N 1
ATOM 789 C CA . ARG A 1 105 ? 26.095 7.369 -24.420 1.00 75.00 105 ARG A CA 1
ATOM 790 C C . ARG A 1 105 ? 26.445 7.735 -22.978 1.00 75.00 105 ARG A C 1
ATOM 792 O O . ARG A 1 105 ? 25.736 7.304 -22.070 1.00 75.00 105 ARG A O 1
ATOM 799 N N . ASP A 1 106 ? 27.467 8.554 -22.771 1.00 83.25 106 ASP A N 1
ATOM 800 C CA . ASP A 1 106 ? 27.903 8.980 -21.440 1.00 83.25 106 ASP A CA 1
ATOM 801 C C . ASP A 1 106 ? 26.862 9.888 -20.778 1.00 83.25 106 ASP A C 1
ATOM 803 O O . ASP A 1 106 ? 26.511 9.673 -19.616 1.00 83.25 106 ASP A O 1
ATOM 807 N N . ALA A 1 107 ? 26.259 10.810 -21.535 1.00 83.81 107 ALA A N 1
ATOM 808 C CA . ALA A 1 107 ? 25.140 11.623 -21.060 1.00 83.81 107 ALA A CA 1
ATOM 809 C C . ALA A 1 107 ? 23.935 10.757 -20.646 1.00 83.81 107 ALA A C 1
ATOM 811 O O . ALA A 1 107 ? 23.329 10.982 -19.594 1.00 83.81 107 ALA A O 1
ATOM 812 N N . ARG A 1 108 ? 23.613 9.713 -21.425 1.00 83.88 108 ARG A N 1
ATOM 813 C CA . ARG A 1 108 ? 22.544 8.761 -21.084 1.00 83.88 108 ARG A CA 1
ATOM 814 C C . ARG A 1 108 ? 22.863 7.977 -19.810 1.00 83.88 108 ARG A C 1
ATOM 816 O O . ARG A 1 108 ? 21.984 7.813 -18.963 1.00 83.88 108 ARG A O 1
ATOM 823 N N . VAL A 1 109 ? 24.097 7.505 -19.650 1.00 88.88 109 VAL A N 1
ATOM 824 C CA . VAL A 1 109 ? 24.528 6.777 -18.445 1.00 88.88 109 VAL A CA 1
ATOM 825 C C . VAL A 1 109 ? 24.477 7.683 -17.214 1.00 88.88 109 VAL A C 1
ATOM 827 O O . VAL A 1 109 ? 23.929 7.279 -16.186 1.00 88.88 109 VAL A O 1
ATOM 830 N N . GLN A 1 110 ? 24.966 8.920 -17.318 1.00 89.56 110 GLN A N 1
ATOM 831 C CA . GLN A 1 110 ? 24.899 9.900 -16.233 1.00 89.56 110 GLN A CA 1
ATOM 832 C C . GLN A 1 110 ? 23.455 10.235 -15.858 1.00 89.56 110 GLN A C 1
ATOM 834 O O . GLN A 1 110 ? 23.132 10.282 -14.673 1.00 89.56 110 GLN A O 1
ATOM 839 N N . PHE A 1 111 ? 22.561 10.399 -16.836 1.00 91.19 111 PHE A N 1
ATOM 840 C CA . PHE A 1 111 ? 21.140 10.626 -16.576 1.00 91.19 111 PHE A CA 1
ATOM 841 C C . PHE A 1 111 ? 20.511 9.476 -15.780 1.00 91.19 111 PHE A C 1
ATOM 843 O O . PHE A 1 111 ? 19.854 9.708 -14.763 1.00 91.19 111 PHE A O 1
ATOM 850 N N . LEU A 1 112 ? 20.746 8.231 -16.203 1.00 92.00 112 LEU A N 1
ATOM 851 C CA . LEU A 1 112 ? 20.227 7.055 -15.503 1.00 92.00 112 LEU A CA 1
ATOM 852 C C . LEU A 1 112 ? 20.812 6.931 -14.092 1.00 92.00 112 LEU A C 1
ATOM 854 O O . LEU A 1 112 ? 20.084 6.601 -13.154 1.00 92.00 112 LEU A O 1
ATOM 858 N N . ASN A 1 113 ? 22.098 7.239 -13.921 1.00 92.94 113 ASN A N 1
ATOM 859 C CA . ASN A 1 113 ? 22.734 7.214 -12.610 1.00 92.94 113 ASN A CA 1
ATOM 860 C C . ASN A 1 113 ? 22.183 8.311 -11.687 1.00 92.94 113 ASN A C 1
ATOM 862 O O . ASN A 1 113 ? 21.816 8.035 -10.548 1.00 92.94 113 ASN A O 1
ATOM 866 N N . ASN A 1 114 ? 22.017 9.531 -12.199 1.00 92.94 114 ASN A N 1
ATOM 867 C CA . ASN A 1 114 ? 21.398 10.636 -11.469 1.00 92.94 114 ASN A CA 1
ATOM 868 C C . ASN A 1 114 ? 19.958 10.306 -11.064 1.00 92.94 114 ASN A C 1
ATOM 870 O O . ASN A 1 114 ? 19.551 10.610 -9.944 1.00 92.94 114 ASN A O 1
ATOM 874 N N . LYS A 1 115 ? 19.192 9.647 -11.943 1.00 92.88 115 LYS A N 1
ATOM 875 C CA . LYS A 1 115 ? 17.839 9.177 -11.621 1.00 92.88 115 LYS A CA 1
ATOM 876 C C . LYS A 1 115 ? 17.863 8.158 -10.480 1.00 92.88 115 LYS A C 1
ATOM 878 O O . LYS A 1 115 ? 17.077 8.295 -9.548 1.00 92.88 115 LYS A O 1
ATOM 883 N N . ARG A 1 116 ? 18.782 7.186 -10.514 1.00 94.56 116 ARG A N 1
ATOM 884 C CA . ARG A 1 116 ? 18.953 6.198 -9.435 1.00 94.56 116 ARG A CA 1
ATOM 885 C C . ARG A 1 116 ? 19.277 6.868 -8.098 1.00 94.56 116 ARG A C 1
ATOM 887 O O . ARG A 1 116 ? 18.581 6.622 -7.120 1.00 94.56 116 ARG A O 1
ATOM 894 N N . ILE A 1 117 ? 20.276 7.750 -8.077 1.00 94.25 117 ILE A N 1
ATOM 895 C CA . ILE A 1 117 ? 20.717 8.446 -6.857 1.00 94.25 117 ILE A CA 1
ATOM 896 C C . ILE A 1 117 ? 19.571 9.264 -6.244 1.00 94.25 117 ILE A C 1
ATOM 898 O O . ILE A 1 117 ? 19.381 9.250 -5.028 1.00 94.25 117 ILE A O 1
ATOM 902 N N . ARG A 1 118 ? 18.772 9.947 -7.076 1.00 94.56 118 ARG A N 1
ATOM 903 C CA . ARG A 1 118 ? 17.596 10.700 -6.608 1.00 94.56 118 ARG A CA 1
ATOM 904 C C . ARG A 1 118 ? 16.560 9.788 -5.960 1.00 94.56 118 ARG A C 1
ATOM 906 O O . ARG A 1 118 ? 16.129 10.071 -4.850 1.00 94.56 118 ARG A O 1
ATOM 913 N N . LEU A 1 119 ? 16.229 8.672 -6.607 1.00 94.19 119 LEU A N 1
ATOM 914 C CA . LEU A 1 119 ? 15.261 7.715 -6.068 1.00 94.19 119 LEU A CA 1
ATOM 915 C C . LEU A 1 119 ? 15.708 7.142 -4.718 1.00 94.19 119 LEU A C 1
ATOM 917 O O . LEU A 1 119 ? 14.911 7.079 -3.785 1.00 94.19 119 LEU A O 1
ATOM 921 N N . GLU A 1 120 ? 16.980 6.771 -4.577 1.00 94.81 120 GLU A N 1
ATOM 922 C CA . GLU A 1 120 ? 17.514 6.269 -3.303 1.00 94.81 120 GLU A CA 1
ATOM 923 C C . GLU A 1 120 ? 17.430 7.319 -2.188 1.00 94.81 120 GLU A C 1
ATOM 925 O O . GLU A 1 120 ? 17.047 7.013 -1.052 1.00 94.81 120 GLU A O 1
ATOM 930 N N . HIS A 1 121 ? 17.755 8.571 -2.514 1.00 96.81 121 HIS A N 1
ATOM 931 C CA . HIS A 1 121 ? 17.653 9.683 -1.580 1.00 96.81 121 HIS A CA 1
ATOM 932 C C . HIS A 1 121 ? 16.200 9.941 -1.155 1.00 96.81 121 HIS A C 1
ATOM 934 O O . HIS A 1 121 ? 15.926 10.090 0.039 1.00 96.81 121 HIS A O 1
ATOM 940 N N . ASP A 1 122 ? 15.269 9.938 -2.107 1.00 95.19 122 ASP A N 1
ATOM 941 C CA . ASP A 1 122 ? 13.852 10.193 -1.852 1.00 95.19 122 ASP A CA 1
ATOM 942 C C . ASP A 1 122 ? 13.235 9.096 -0.980 1.00 95.19 122 ASP A C 1
ATOM 944 O O . ASP A 1 122 ? 12.589 9.405 0.024 1.00 95.19 122 ASP A O 1
ATOM 948 N N . VAL A 1 123 ? 13.539 7.824 -1.258 1.00 96.69 123 VAL A N 1
ATOM 949 C CA . VAL A 1 123 ? 13.105 6.689 -0.424 1.00 96.69 123 VAL A CA 1
ATOM 950 C C . VAL A 1 123 ? 13.636 6.819 1.005 1.00 96.69 123 VAL A C 1
ATOM 952 O O . VAL A 1 123 ? 12.901 6.613 1.978 1.00 96.69 123 VAL A O 1
ATOM 955 N N . LYS A 1 124 ? 14.913 7.186 1.169 1.00 97.06 124 LYS A N 1
ATOM 956 C CA . LYS A 1 124 ? 15.513 7.371 2.498 1.00 97.06 124 LYS A CA 1
ATOM 957 C C . LYS A 1 124 ? 14.859 8.531 3.252 1.00 97.06 124 LYS A C 1
ATOM 959 O O . LYS A 1 124 ? 14.573 8.391 4.446 1.00 97.06 124 LYS A O 1
ATOM 964 N N . LYS A 1 125 ? 14.605 9.649 2.568 1.00 97.31 125 LYS A N 1
ATOM 965 C CA . LYS A 1 125 ? 13.949 10.832 3.135 1.00 97.31 125 LYS A CA 1
ATOM 966 C C . LYS A 1 125 ? 12.512 10.525 3.550 1.00 97.31 125 LYS A C 1
ATOM 968 O O . LYS A 1 125 ? 12.130 10.849 4.670 1.00 97.31 125 LYS A O 1
ATOM 973 N N . GLU A 1 126 ? 11.741 9.849 2.705 1.00 95.31 126 GLU A N 1
ATOM 974 C CA . GLU A 1 126 ? 10.363 9.460 3.016 1.00 95.31 126 GLU A CA 1
ATOM 975 C C . GLU A 1 126 ? 10.310 8.513 4.221 1.00 95.31 126 GLU A C 1
ATOM 977 O O . GLU A 1 126 ? 9.527 8.725 5.148 1.00 95.31 126 GLU A O 1
ATOM 982 N N . LYS A 1 127 ? 11.197 7.509 4.269 1.00 97.25 127 LYS A N 1
ATOM 983 C CA . LYS A 1 127 ? 11.298 6.586 5.409 1.00 97.25 127 LYS A CA 1
ATOM 984 C C . LYS A 1 127 ? 11.611 7.318 6.716 1.00 97.25 127 LYS A C 1
ATOM 986 O O . LYS A 1 127 ? 11.034 6.993 7.755 1.00 97.25 127 LYS A O 1
ATOM 991 N N . MET A 1 128 ? 12.518 8.293 6.675 1.00 97.31 128 MET A N 1
ATOM 992 C CA . MET A 1 128 ? 12.850 9.122 7.834 1.00 97.31 128 MET A CA 1
ATOM 993 C C . MET A 1 128 ? 11.664 9.996 8.257 1.00 97.31 128 MET A C 1
ATOM 995 O O . MET A 1 128 ? 11.340 10.030 9.443 1.00 97.31 128 MET A O 1
ATOM 999 N N . ASN A 1 129 ? 10.987 10.644 7.307 1.00 97.12 129 ASN A N 1
ATOM 1000 C CA . ASN A 1 129 ? 9.826 11.490 7.584 1.00 97.12 129 ASN A CA 1
ATOM 1001 C C . ASN A 1 129 ? 8.684 10.690 8.218 1.00 97.12 129 ASN A C 1
ATOM 1003 O O . ASN A 1 129 ? 8.187 11.086 9.266 1.00 97.12 129 ASN A O 1
ATOM 1007 N N . LYS A 1 130 ? 8.346 9.515 7.668 1.00 97.31 130 LYS A N 1
ATOM 1008 C CA . LYS A 1 130 ? 7.328 8.617 8.247 1.00 97.31 130 LYS A CA 1
ATOM 1009 C C . LYS A 1 130 ? 7.669 8.199 9.677 1.00 97.31 130 LYS A C 1
ATOM 1011 O O . LYS A 1 130 ? 6.787 8.080 10.524 1.00 97.31 130 LYS A O 1
ATOM 1016 N N . LYS A 1 131 ? 8.955 7.968 9.965 1.00 97.88 131 LYS A N 1
ATOM 1017 C CA . LYS A 1 131 ? 9.408 7.656 11.327 1.00 97.88 131 LYS A CA 1
ATOM 1018 C C . LYS A 1 131 ? 9.213 8.853 12.261 1.00 97.88 131 LYS A C 1
ATOM 1020 O O . LYS A 1 131 ? 8.692 8.665 13.356 1.00 97.88 131 LYS A O 1
ATOM 1025 N N . MET A 1 132 ? 9.615 10.046 11.827 1.00 97.88 132 MET A N 1
ATOM 1026 C CA . MET A 1 132 ? 9.490 11.278 12.608 1.00 97.88 132 MET A CA 1
ATOM 1027 C C . MET A 1 132 ? 8.025 11.617 12.900 1.00 97.88 132 MET A C 1
ATOM 1029 O O . MET A 1 132 ? 7.688 11.929 14.035 1.00 97.88 132 MET A O 1
ATOM 1033 N N . GLU A 1 133 ? 7.152 11.493 11.903 1.00 97.56 133 GLU A N 1
ATOM 1034 C CA . GLU A 1 133 ? 5.712 11.713 12.044 1.00 97.56 133 GLU A CA 1
ATOM 1035 C C . GLU A 1 133 ? 5.094 10.734 13.046 1.00 97.56 133 GLU A C 1
ATOM 1037 O O . GLU A 1 133 ? 4.414 11.145 13.985 1.00 97.56 133 GLU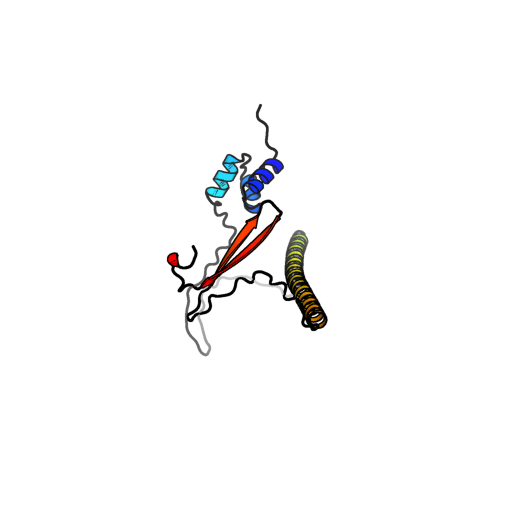 A O 1
ATOM 1042 N N . LYS A 1 134 ? 5.405 9.438 12.920 1.00 98.38 134 LYS A N 1
ATOM 1043 C CA . LYS A 1 134 ? 4.947 8.425 13.878 1.00 98.38 134 LYS A CA 1
ATOM 1044 C C . LYS A 1 134 ? 5.403 8.740 15.304 1.00 98.38 134 LYS A C 1
ATOM 1046 O O . LYS A 1 134 ? 4.631 8.576 16.247 1.00 98.38 134 LYS A O 1
ATOM 1051 N N . GLU A 1 135 ? 6.657 9.148 15.471 1.00 97.44 135 GLU A N 1
ATOM 1052 C CA . GLU A 1 135 ? 7.205 9.504 16.780 1.00 97.44 135 GLU A CA 1
ATOM 1053 C C . GLU A 1 135 ? 6.534 10.758 17.355 1.00 97.44 135 GLU A C 1
ATOM 1055 O O . GLU A 1 135 ? 6.199 10.776 18.540 1.00 97.44 135 GLU A O 1
ATOM 1060 N N . ALA A 1 136 ? 6.260 11.764 16.522 1.00 97.81 136 ALA A N 1
ATOM 1061 C CA . ALA A 1 136 ? 5.534 12.964 16.923 1.00 97.81 136 ALA A CA 1
ATOM 1062 C C . ALA A 1 136 ? 4.116 12.632 17.414 1.00 97.81 136 ALA A C 1
ATOM 1064 O O . ALA A 1 136 ? 3.736 13.075 18.497 1.00 97.81 136 ALA A O 1
ATOM 1065 N N . ILE A 1 137 ? 3.384 11.778 16.688 1.00 98.12 137 ILE A N 1
ATOM 1066 C CA . ILE A 1 137 ? 2.042 11.320 17.084 1.00 98.12 137 ILE A CA 1
ATOM 1067 C C . ILE A 1 137 ? 2.093 10.571 18.421 1.00 98.12 137 ILE A C 1
ATOM 1069 O O . ILE A 1 137 ? 1.293 10.828 19.317 1.00 98.12 137 ILE A O 1
ATOM 1073 N N . LEU A 1 138 ? 3.046 9.648 18.592 1.00 97.88 138 LEU A N 1
ATOM 1074 C CA . LEU A 1 138 ? 3.195 8.912 19.853 1.00 97.88 138 LEU A CA 1
ATOM 1075 C C . LEU A 1 138 ? 3.499 9.847 21.027 1.00 97.88 138 LEU A C 1
ATOM 1077 O O . LEU A 1 138 ? 2.960 9.660 22.120 1.00 97.88 138 LEU A O 1
ATOM 1081 N N . LYS A 1 139 ? 4.336 10.861 20.799 1.00 97.88 139 LYS A N 1
ATOM 1082 C CA . LYS A 1 139 ? 4.662 11.871 21.803 1.00 97.88 139 LYS A CA 1
ATOM 1083 C C . LYS A 1 139 ? 3.441 12.714 22.172 1.00 97.88 139 LYS A C 1
ATOM 1085 O O . LYS A 1 139 ? 3.216 12.947 23.356 1.00 97.88 139 LYS A O 1
ATOM 1090 N N . GLU A 1 140 ? 2.644 13.126 21.191 1.00 97.69 140 GLU A N 1
ATOM 1091 C CA . GLU A 1 140 ? 1.397 13.863 21.415 1.00 97.69 140 GLU A CA 1
ATOM 1092 C C . GLU A 1 140 ? 0.396 13.043 22.241 1.00 97.69 140 GLU A C 1
ATOM 1094 O O . GLU A 1 140 ? -0.130 13.542 23.237 1.00 97.69 140 GLU A O 1
ATOM 1099 N N . ILE A 1 141 ? 0.209 11.762 21.904 1.00 97.38 141 ILE A N 1
ATOM 1100 C CA . ILE A 1 141 ? -0.654 10.847 22.665 1.00 97.38 141 ILE A CA 1
ATOM 1101 C C . ILE A 1 141 ? -0.176 10.723 24.114 1.00 97.38 141 ILE A C 1
ATOM 1103 O O . ILE A 1 141 ? -0.995 10.754 25.032 1.00 97.38 141 ILE A O 1
ATOM 1107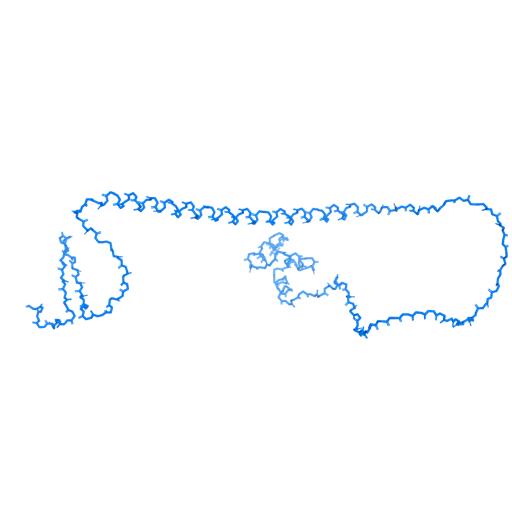 N N . GLU A 1 142 ? 1.129 10.573 24.352 1.00 96.06 142 GLU A N 1
ATOM 1108 C CA . GLU A 1 142 ? 1.644 10.458 25.720 1.00 96.06 142 GLU A CA 1
ATOM 1109 C C . GLU A 1 142 ? 1.437 11.756 26.513 1.00 96.06 142 GLU A C 1
ATOM 1111 O O . GLU A 1 142 ? 1.026 11.706 27.676 1.00 96.06 142 GLU A O 1
ATOM 1116 N N . CYS A 1 143 ? 1.634 12.916 25.880 1.00 95.56 143 CYS A N 1
ATOM 1117 C CA . CYS A 1 143 ? 1.325 14.214 26.479 1.00 95.56 143 CYS A CA 1
ATOM 1118 C C . CYS A 1 143 ? -0.165 14.341 26.841 1.00 95.56 143 CYS A C 1
ATOM 1120 O O . CYS A 1 143 ? -0.475 14.701 27.978 1.00 95.56 143 CYS A O 1
ATOM 1122 N N . ASP A 1 144 ? -1.082 13.986 25.935 1.00 94.75 144 ASP A N 1
ATOM 1123 C CA . ASP A 1 144 ? -2.530 14.002 26.197 1.00 94.75 144 ASP A CA 1
ATOM 1124 C C . ASP A 1 144 ? -2.917 13.025 27.321 1.00 94.75 144 ASP A C 1
ATOM 1126 O O . ASP A 1 144 ? -3.672 13.369 28.236 1.00 94.75 144 ASP A O 1
ATOM 1130 N N . ARG A 1 145 ? -2.345 11.813 27.330 1.00 94.50 145 ARG A N 1
ATOM 1131 C CA . ARG A 1 145 ? -2.575 10.836 28.407 1.00 94.50 145 ARG A CA 1
ATOM 1132 C C . ARG A 1 145 ? -2.089 11.356 29.753 1.00 94.50 145 ARG A C 1
ATOM 1134 O O . ARG A 1 145 ? -2.787 11.157 30.749 1.00 94.50 145 ARG A O 1
ATOM 1141 N N . LYS A 1 146 ? -0.923 12.005 29.800 1.00 94.06 146 LYS A N 1
ATOM 1142 C CA . LYS A 1 146 ? -0.391 12.607 31.027 1.00 94.06 146 LYS A CA 1
ATOM 1143 C C . LYS A 1 146 ? -1.292 13.742 31.518 1.00 94.06 146 LYS A C 1
ATOM 1145 O O . LYS A 1 146 ? -1.714 13.694 32.671 1.00 94.06 146 LYS A O 1
ATOM 1150 N N . ALA A 1 147 ? -1.684 14.666 30.641 1.00 91.81 147 ALA A N 1
ATOM 1151 C CA . ALA A 1 147 ? -2.598 15.758 30.981 1.00 91.81 147 ALA A CA 1
ATOM 1152 C C . ALA A 1 147 ? -3.947 15.236 31.513 1.00 91.81 147 ALA A C 1
ATOM 1154 O O . ALA A 1 147 ? -4.455 15.706 32.530 1.00 91.81 147 ALA A O 1
ATOM 1155 N N . LYS A 1 148 ? -4.504 14.187 30.891 1.00 89.00 148 LYS A N 1
ATOM 1156 C CA . LYS A 1 148 ? -5.733 13.530 31.367 1.00 89.00 148 LYS A CA 1
ATOM 1157 C C . LYS A 1 148 ? -5.572 12.855 32.729 1.00 89.00 148 LYS A C 1
ATOM 1159 O O . LYS A 1 148 ? -6.539 12.826 33.484 1.00 89.00 148 LYS A O 1
ATOM 1164 N N . ARG A 1 149 ? -4.403 12.286 33.050 1.00 87.19 149 ARG A N 1
ATOM 1165 C CA . ARG A 1 149 ? -4.138 11.719 34.388 1.00 87.19 149 ARG A CA 1
ATOM 1166 C C . ARG A 1 149 ? -4.073 12.814 35.449 1.00 87.19 149 ARG A C 1
ATOM 1168 O O . ARG A 1 149 ? -4.650 12.626 36.513 1.00 87.19 149 ARG A O 1
ATOM 1175 N N . GLU A 1 150 ? -3.434 13.939 35.140 1.00 81.94 150 GLU A N 1
ATOM 1176 C CA . GLU A 1 150 ? -3.362 15.102 36.037 1.00 81.94 150 GLU A CA 1
ATOM 1177 C C . GLU A 1 150 ? -4.758 15.708 36.284 1.00 81.94 150 GLU A C 1
ATOM 1179 O O . GLU A 1 150 ? -5.101 16.012 37.421 1.00 81.94 150 GLU A O 1
ATOM 1184 N N . LEU A 1 151 ? -5.626 15.767 35.266 1.00 77.06 151 LEU A N 1
ATOM 1185 C CA . LEU A 1 151 ? -7.028 16.204 35.412 1.00 77.06 151 LEU A CA 1
ATOM 1186 C C . LEU A 1 151 ? -7.915 15.207 36.187 1.00 77.06 151 LEU A C 1
ATOM 1188 O O . LEU A 1 151 ? -8.835 15.617 36.893 1.00 77.06 151 LEU A O 1
ATOM 1192 N N . LYS A 1 152 ? -7.663 13.897 36.057 1.00 64.94 152 LYS A N 1
ATOM 1193 C CA . LYS A 1 152 ? -8.422 12.822 36.732 1.00 64.94 152 LYS A CA 1
ATOM 1194 C C . LYS A 1 152 ? -7.944 12.512 38.154 1.00 64.94 152 LYS A C 1
ATOM 1196 O O . LYS A 1 152 ? -8.507 11.627 38.789 1.00 64.94 152 LYS A O 1
ATOM 1201 N N . GLN A 1 153 ? -6.940 13.219 38.670 1.00 57.06 153 GLN A N 1
ATOM 1202 C CA . GLN A 1 153 ? -6.529 13.107 40.073 1.00 57.06 153 GLN A CA 1
ATOM 1203 C C . GLN A 1 153 ? -7.506 13.768 41.068 1.00 57.06 153 GLN A C 1
ATOM 1205 O O . GLN A 1 153 ? -7.212 13.807 42.258 1.00 57.06 153 GLN A O 1
ATOM 1210 N N . ASN A 1 154 ? -8.690 14.203 40.622 1.00 47.28 154 ASN A N 1
ATOM 1211 C CA . ASN A 1 154 ? -9.856 14.344 41.495 1.00 47.28 154 ASN A CA 1
ATOM 1212 C C . ASN A 1 154 ? -10.599 12.994 41.543 1.00 47.28 154 ASN A C 1
ATOM 1214 O O . ASN A 1 154 ? -11.145 12.575 40.517 1.00 47.28 154 ASN A O 1
ATOM 1218 N N . PRO A 1 155 ? -10.605 12.279 42.683 1.00 49.78 155 PRO A N 1
ATOM 1219 C CA . PRO A 1 155 ? -11.236 10.979 42.787 1.00 49.78 155 PRO A CA 1
ATOM 1220 C C . PRO A 1 155 ? -12.730 11.185 43.005 1.00 49.78 155 PRO A C 1
ATOM 1222 O O . PRO A 1 155 ? -13.169 11.224 44.138 1.00 49.78 155 PRO A O 1
ATOM 1225 N N . ASP A 1 156 ? -13.501 11.339 41.934 1.00 46.62 156 ASP A N 1
ATOM 1226 C CA . ASP A 1 156 ? -14.913 10.967 41.952 1.00 46.62 156 ASP A CA 1
ATOM 1227 C C . ASP A 1 156 ? -15.433 10.818 40.520 1.00 46.62 156 ASP A C 1
ATOM 1229 O O . ASP A 1 156 ? -15.283 11.695 39.672 1.00 46.62 156 ASP A O 1
ATOM 1233 N N . THR A 1 157 ? -16.112 9.699 40.272 1.00 45.94 157 THR A N 1
ATOM 1234 C CA . THR A 1 157 ? -16.777 9.296 39.017 1.00 45.94 157 THR A CA 1
ATOM 1235 C C . THR A 1 157 ? -15.923 8.494 38.023 1.00 45.94 157 THR A C 1
ATOM 1237 O O . THR A 1 157 ? -15.469 8.961 36.976 1.00 45.94 157 THR A O 1
ATOM 1240 N N . SER A 1 158 ? -15.792 7.197 38.310 1.00 45.44 158 SER A N 1
ATOM 1241 C CA . SER A 1 158 ? -15.383 6.171 37.351 1.00 45.44 158 SER A CA 1
ATOM 1242 C C . SER A 1 158 ? -16.465 5.951 36.281 1.00 45.44 158 SER A C 1
ATOM 1244 O O . SER A 1 158 ? -17.378 5.143 36.452 1.00 45.44 158 SER A O 1
ATOM 1246 N N . VAL A 1 159 ? -16.356 6.630 35.140 1.00 45.72 159 VAL A N 1
ATOM 1247 C CA . VAL A 1 159 ? -17.047 6.201 33.915 1.00 45.72 159 VAL A CA 1
ATOM 1248 C C . VAL A 1 159 ? -16.173 5.142 33.243 1.00 45.72 159 VAL A C 1
ATOM 1250 O O . VAL A 1 159 ? -15.189 5.454 32.571 1.00 45.72 159 VAL A O 1
ATOM 1253 N N . ALA A 1 160 ? -16.497 3.875 33.499 1.00 42.19 160 ALA A N 1
ATOM 1254 C CA . ALA A 1 160 ? -15.835 2.726 32.897 1.00 42.19 160 ALA A CA 1
ATOM 1255 C C . ALA A 1 160 ? -16.120 2.680 31.385 1.00 42.19 160 ALA A C 1
ATOM 1257 O O . ALA A 1 160 ? -17.265 2.531 30.961 1.00 42.19 160 ALA A O 1
ATOM 1258 N N . MET A 1 161 ? -15.068 2.803 30.572 1.00 44.25 161 MET A N 1
ATOM 1259 C CA . MET A 1 161 ? -15.089 2.365 29.173 1.00 44.25 161 MET A CA 1
ATOM 1260 C C . MET A 1 161 ? -14.892 0.842 29.120 1.00 44.25 161 MET A C 1
ATOM 1262 O O . MET A 1 161 ? -14.186 0.310 29.979 1.00 44.25 161 MET A O 1
ATOM 1266 N N . PRO A 1 162 ? -15.460 0.127 28.130 1.00 46.47 162 PRO A N 1
ATOM 1267 C CA . PRO A 1 162 ? -15.281 -1.313 28.016 1.00 46.47 162 PRO A CA 1
ATOM 1268 C C . PRO A 1 162 ? -13.854 -1.612 27.545 1.00 46.47 162 PRO A C 1
ATOM 1270 O O . PRO A 1 162 ? -13.540 -1.557 26.358 1.00 46.47 162 PRO A O 1
ATOM 1273 N N . THR A 1 163 ? -12.963 -1.911 28.487 1.00 44.97 163 THR A N 1
ATOM 1274 C CA . THR A 1 163 ? -11.683 -2.548 28.190 1.00 44.97 163 THR A CA 1
ATOM 1275 C C . THR A 1 163 ? -11.944 -4.027 27.935 1.00 44.97 163 THR A C 1
ATOM 1277 O O . THR A 1 163 ? -12.361 -4.757 28.834 1.00 44.97 163 THR A O 1
ATOM 1280 N N . THR A 1 164 ? -11.687 -4.485 26.709 1.00 49.00 164 THR A N 1
ATOM 1281 C CA . THR A 1 164 ? -11.472 -5.904 26.394 1.00 49.00 164 THR A CA 1
ATOM 1282 C C . THR A 1 164 ? -10.321 -6.399 27.264 1.00 49.00 164 THR A C 1
ATOM 1284 O O . THR A 1 164 ? -9.151 -6.189 26.946 1.00 49.00 164 THR A O 1
ATOM 1287 N N . SER A 1 165 ? -10.669 -6.954 28.419 1.00 47.06 165 SER A N 1
ATOM 1288 C CA . SER A 1 165 ? -9.729 -7.357 29.455 1.00 47.06 165 SER A CA 1
ATOM 1289 C C . SER A 1 165 ? -9.627 -8.869 29.415 1.00 47.06 165 SER A C 1
ATOM 1291 O O . SER A 1 165 ? -10.622 -9.581 29.535 1.00 47.06 165 SER A O 1
ATOM 1293 N N . THR A 1 166 ? -8.403 -9.322 29.191 1.00 48.28 166 THR A N 1
ATOM 1294 C CA . THR A 1 166 ? -7.890 -10.671 29.392 1.00 48.28 166 THR A CA 1
ATOM 1295 C C . THR A 1 166 ? -8.569 -11.348 30.585 1.00 48.28 166 THR A C 1
ATOM 1297 O O . THR A 1 166 ? -8.652 -10.762 31.664 1.00 48.28 166 THR A O 1
ATOM 1300 N N . ALA A 1 167 ? -9.068 -12.569 30.377 1.00 50.81 167 ALA A N 1
ATOM 1301 C CA . ALA A 1 167 ? -9.802 -13.333 31.378 1.00 50.81 167 ALA A CA 1
ATOM 1302 C C . ALA A 1 167 ? -8.999 -13.464 32.692 1.00 50.81 167 ALA A C 1
ATOM 1304 O O . ALA A 1 167 ? -7.856 -13.932 32.647 1.00 50.81 167 ALA A O 1
ATOM 1305 N N . PRO A 1 168 ? -9.562 -13.096 33.858 1.00 52.00 168 PRO A N 1
ATOM 1306 C CA . PRO A 1 168 ? -8.951 -13.418 35.137 1.00 52.00 168 PRO A CA 1
ATOM 1307 C C . PRO A 1 168 ? -9.044 -14.931 35.355 1.00 52.00 168 PRO A C 1
ATOM 1309 O O . PRO A 1 168 ? -10.127 -15.501 35.497 1.00 52.00 168 PRO A O 1
ATOM 1312 N N . SER A 1 169 ? -7.892 -15.600 35.368 1.00 53.06 169 SER A N 1
ATOM 1313 C CA . SER A 1 169 ? -7.795 -16.955 35.893 1.00 53.06 169 SER A CA 1
ATOM 1314 C C . SER A 1 169 ? -8.103 -16.912 37.391 1.00 53.06 169 SER A C 1
ATOM 1316 O O . SER A 1 169 ? -7.369 -16.271 38.141 1.00 53.06 169 SER A O 1
ATOM 1318 N N . GLY A 1 170 ? -9.155 -17.602 37.832 1.00 56.91 170 GLY A N 1
ATOM 1319 C CA . GLY A 1 170 ? -9.379 -17.862 39.257 1.00 56.91 170 GLY A CA 1
ATOM 1320 C C . GLY A 1 170 ? -10.730 -17.401 39.806 1.00 56.91 170 GLY A C 1
ATOM 1321 O O . GLY A 1 170 ? -10.853 -16.339 40.397 1.00 56.91 170 GLY A O 1
ATOM 1322 N N . GLN A 1 171 ? -11.708 -18.295 39.674 1.00 61.97 171 GLN A N 1
ATOM 1323 C CA . GLN A 1 171 ? -12.777 -18.614 40.638 1.00 61.97 171 GLN A CA 1
ATOM 1324 C C . GLN A 1 171 ? -14.015 -17.724 40.836 1.00 61.97 171 GLN A C 1
ATOM 1326 O O . GLN A 1 171 ? -14.978 -18.241 41.398 1.00 61.97 171 GLN A O 1
ATOM 1331 N N . HIS A 1 172 ? -14.126 -16.511 40.292 1.00 62.62 172 HIS A N 1
ATOM 1332 C CA . HIS A 1 172 ? -15.408 -15.779 40.343 1.00 62.62 172 HIS A CA 1
ATOM 1333 C C . HIS A 1 172 ? -15.703 -15.040 39.036 1.00 62.62 172 HIS A C 1
ATOM 1335 O O . HIS A 1 172 ? -15.588 -13.822 38.951 1.00 62.62 172 HIS A O 1
ATOM 1341 N N . ALA A 1 173 ? -16.089 -15.782 37.994 1.00 79.38 173 ALA A N 1
ATOM 1342 C CA . ALA A 1 173 ? -16.656 -15.161 36.799 1.00 79.38 173 ALA A CA 1
ATOM 1343 C C . ALA A 1 173 ? -18.037 -14.578 37.150 1.00 79.38 173 ALA A C 1
ATOM 1345 O O . ALA A 1 173 ? -18.875 -15.292 37.708 1.00 79.38 173 ALA A O 1
ATOM 1346 N N . THR A 1 174 ? -18.275 -13.302 36.850 1.00 86.56 174 THR A N 1
ATOM 1347 C CA . THR A 1 174 ? -19.600 -12.675 36.954 1.00 86.56 174 THR A CA 1
ATOM 1348 C C . THR A 1 174 ? -20.151 -12.378 35.560 1.00 86.56 174 THR A C 1
ATOM 1350 O O . THR A 1 174 ? -19.403 -12.130 34.612 1.00 86.56 174 THR A O 1
ATOM 1353 N N . CYS A 1 175 ? -21.469 -12.483 35.406 1.00 84.19 175 CYS A N 1
ATOM 1354 C CA . CYS A 1 175 ? -22.197 -12.177 34.180 1.00 84.19 175 CYS A CA 1
ATOM 1355 C C . CYS A 1 175 ? -23.062 -10.940 34.426 1.00 84.19 175 CYS A C 1
ATOM 1357 O O . CYS A 1 175 ? -23.889 -10.933 35.334 1.00 84.19 175 CYS A O 1
ATOM 1359 N N . LEU A 1 176 ? -22.880 -9.894 33.621 1.00 89.50 176 LEU A N 1
ATOM 1360 C CA . LEU A 1 176 ? -23.680 -8.675 33.701 1.00 89.50 176 LEU A CA 1
ATOM 1361 C C . LEU A 1 176 ? -24.750 -8.685 32.605 1.00 89.50 176 LEU A C 1
ATOM 1363 O O . LEU A 1 176 ? -24.421 -8.694 31.419 1.00 89.50 176 LEU A O 1
ATOM 1367 N N . ILE A 1 177 ? -26.022 -8.611 32.995 1.00 90.00 177 ILE A N 1
ATOM 1368 C CA . ILE A 1 177 ? -27.145 -8.407 32.073 1.00 90.00 177 ILE A CA 1
ATOM 1369 C C . ILE A 1 177 ? -27.574 -6.942 32.145 1.00 90.00 177 ILE A C 1
ATOM 1371 O O . ILE A 1 177 ? -27.864 -6.422 33.222 1.00 90.00 177 ILE A O 1
ATOM 1375 N N . GLN A 1 178 ? -27.637 -6.274 30.992 1.00 94.31 178 GLN A N 1
ATOM 1376 C CA . GLN A 1 178 ? -28.190 -4.927 30.865 1.00 94.31 178 GLN A CA 1
ATOM 1377 C C . GLN A 1 178 ? -29.436 -4.957 29.977 1.00 94.31 178 GLN A C 1
ATOM 1379 O O . GLN A 1 178 ? -29.364 -5.343 28.813 1.00 94.31 178 GLN A O 1
ATOM 1384 N N . ILE A 1 179 ? -30.566 -4.502 30.516 1.00 93.62 179 ILE A N 1
ATOM 1385 C CA . ILE A 1 179 ? -31.849 -4.418 29.815 1.00 93.62 179 ILE A CA 1
ATOM 1386 C C . ILE A 1 179 ? -32.175 -2.947 29.580 1.00 93.62 179 ILE A C 1
ATOM 1388 O O . ILE A 1 179 ? -32.206 -2.153 30.521 1.00 93.62 179 ILE A O 1
ATOM 1392 N N . ARG A 1 180 ? -32.443 -2.581 28.325 1.00 96.12 180 ARG A N 1
ATOM 1393 C CA . ARG A 1 180 ? -32.923 -1.245 27.969 1.00 96.12 180 ARG A CA 1
ATOM 1394 C C . ARG A 1 180 ? -34.448 -1.234 27.980 1.00 96.12 180 ARG A C 1
ATOM 1396 O O . ARG A 1 180 ? -35.076 -1.956 27.211 1.00 96.12 180 ARG A O 1
ATOM 1403 N N . LEU A 1 181 ? -35.029 -0.410 28.843 1.00 94.69 181 LEU A N 1
ATOM 1404 C CA . LEU A 1 181 ? -36.473 -0.240 28.949 1.00 94.69 181 LEU A CA 1
ATOM 1405 C C . LEU A 1 181 ? -36.992 0.739 27.873 1.00 94.69 181 LEU A C 1
ATOM 1407 O O . LEU A 1 181 ? -36.252 1.633 27.449 1.00 94.69 181 LEU A O 1
ATOM 1411 N N . PRO A 1 182 ? -38.269 0.635 27.450 1.00 94.62 182 PRO A N 1
ATOM 1412 C CA . PRO A 1 182 ? -38.877 1.559 26.481 1.00 94.62 182 PRO A CA 1
ATOM 1413 C C . PRO A 1 182 ? -38.883 3.028 26.927 1.00 94.62 182 PRO A C 1
ATOM 1415 O O . PRO A 1 182 ? -38.904 3.926 26.094 1.00 94.62 182 PRO A O 1
ATOM 1418 N N . ASN A 1 183 ? -38.815 3.281 28.237 1.00 94.00 183 ASN A N 1
ATOM 1419 C CA . ASN A 1 183 ? -38.688 4.622 28.816 1.00 94.00 183 ASN A CA 1
ATOM 1420 C C . ASN A 1 183 ? -37.255 5.200 28.718 1.00 94.00 183 ASN A C 1
ATOM 1422 O O . ASN A 1 183 ? -36.990 6.277 29.246 1.00 94.00 183 ASN A O 1
ATOM 1426 N N . GLY A 1 184 ? -36.319 4.484 28.084 1.00 92.50 184 GLY A N 1
ATOM 1427 C CA . GLY A 1 184 ? -34.924 4.894 27.921 1.00 92.50 184 GLY A CA 1
ATOM 1428 C C . GLY A 1 184 ? -34.014 4.583 29.113 1.00 92.50 184 GLY A C 1
ATOM 1429 O O . GLY A 1 184 ? -32.807 4.814 29.017 1.00 92.50 184 GLY A O 1
ATOM 1430 N N . GLN A 1 185 ? -34.546 4.034 30.208 1.00 93.69 185 GLN A N 1
ATOM 1431 C CA . GLN A 1 185 ? -33.749 3.604 31.357 1.00 93.69 185 GLN A CA 1
ATOM 1432 C C . GLN A 1 185 ? -33.013 2.292 31.063 1.00 93.69 185 GLN A C 1
ATOM 1434 O O . GLN A 1 185 ? -33.420 1.499 30.212 1.00 93.69 185 GLN A O 1
ATOM 1439 N N . ASN A 1 186 ? -31.922 2.050 31.790 1.00 92.50 186 ASN A N 1
ATOM 1440 C CA . ASN A 1 186 ? -31.186 0.791 31.736 1.00 92.50 186 ASN A CA 1
ATOM 1441 C C . ASN A 1 186 ? -31.245 0.114 33.103 1.00 92.50 186 ASN A C 1
ATOM 1443 O O . ASN A 1 186 ? -30.857 0.715 34.103 1.00 92.50 186 ASN A O 1
ATOM 1447 N N . VAL A 1 187 ? -31.684 -1.140 33.129 1.00 92.81 187 VAL A N 1
ATOM 1448 C CA . VAL A 1 187 ? -31.608 -2.009 34.305 1.00 92.81 187 VAL A CA 1
ATOM 1449 C C . VAL A 1 187 ? -30.366 -2.871 34.157 1.00 92.81 187 VAL A C 1
ATOM 1451 O O . VAL A 1 187 ? -30.159 -3.473 33.105 1.00 92.81 187 VAL A O 1
ATOM 1454 N N . ARG A 1 188 ? -29.520 -2.909 35.185 1.00 92.50 188 ARG A N 1
ATOM 1455 C CA . ARG A 1 188 ? -28.313 -3.739 35.222 1.00 92.50 188 ARG A CA 1
ATOM 1456 C C . ARG A 1 188 ? -28.433 -4.741 36.353 1.00 92.50 188 ARG A C 1
ATOM 1458 O O . ARG A 1 188 ? -28.777 -4.353 37.465 1.00 92.50 188 ARG A O 1
ATOM 1465 N N . HIS A 1 189 ? -28.136 -5.998 36.061 1.00 88.94 189 HIS A N 1
ATOM 1466 C CA . HIS A 1 189 ? -28.092 -7.051 37.061 1.00 88.94 189 HIS A CA 1
ATOM 1467 C C . HIS A 1 189 ? -26.809 -7.858 36.907 1.00 88.94 189 HIS A C 1
ATOM 1469 O O . HIS A 1 189 ? -26.447 -8.247 35.795 1.00 88.94 189 HIS A O 1
ATOM 1475 N N . GLU A 1 190 ? -26.115 -8.067 38.019 1.00 89.19 190 GLU A N 1
ATOM 1476 C CA . GLU A 1 190 ? -24.884 -8.843 38.080 1.00 89.19 190 GLU A CA 1
ATOM 1477 C C . GLU A 1 190 ? -25.182 -10.208 38.691 1.00 89.19 190 GLU A C 1
ATOM 1479 O O . GLU A 1 190 ? -25.723 -10.304 39.790 1.00 89.19 190 GLU A O 1
ATOM 1484 N N . PHE A 1 191 ? -24.821 -11.258 37.964 1.00 87.19 191 PHE A N 1
ATOM 1485 C CA . PHE A 1 191 ? -24.998 -12.641 38.372 1.00 87.19 191 PHE A CA 1
ATOM 1486 C C . PHE A 1 191 ? -23.644 -13.275 38.630 1.00 87.19 191 PHE A C 1
ATOM 1488 O O . PHE A 1 191 ? -22.710 -13.144 37.833 1.00 87.19 191 PHE A O 1
ATOM 1495 N N . GLN A 1 192 ? -23.536 -14.011 39.727 1.00 88.19 192 GLN A N 1
ATOM 1496 C CA . GLN A 1 192 ? -22.353 -14.823 39.979 1.00 88.19 192 GLN A CA 1
ATOM 1497 C C . GLN A 1 192 ? -22.437 -16.116 39.165 1.00 88.19 192 GLN A C 1
ATOM 1499 O O . GLN A 1 192 ? -23.501 -16.719 39.068 1.00 88.19 192 GLN A O 1
ATOM 1504 N N . SER A 1 193 ? -21.310 -16.600 38.639 1.00 81.75 193 SER A N 1
ATOM 1505 C CA . SER A 1 193 ? -21.246 -17.883 37.907 1.00 81.75 193 SER A CA 1
ATOM 1506 C C . SER A 1 193 ? -21.742 -19.098 38.700 1.00 81.75 193 SER A C 1
ATOM 1508 O O . SER A 1 193 ? -22.058 -20.119 38.099 1.00 81.75 193 SER A O 1
ATOM 1510 N N . GLN A 1 194 ? -21.814 -19.000 40.029 1.00 80.94 194 GLN A N 1
ATOM 1511 C CA . GLN A 1 194 ? -22.286 -20.067 40.915 1.00 80.94 194 GLN A CA 1
ATOM 1512 C C . GLN A 1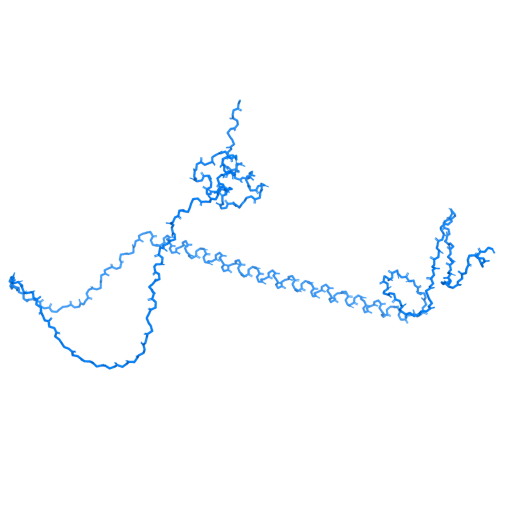 194 ? -23.799 -19.998 41.201 1.00 80.94 194 GLN A C 1
ATOM 1514 O O . GLN A 1 194 ? -24.337 -20.914 41.819 1.00 80.94 194 GLN A O 1
ATOM 1519 N N . GLN A 1 195 ? -24.500 -18.939 40.775 1.00 80.50 195 GLN A N 1
ATOM 1520 C CA . GLN A 1 195 ? -25.946 -18.824 40.974 1.00 80.50 195 GLN A CA 1
ATOM 1521 C C . GLN A 1 195 ? -26.705 -19.686 39.963 1.00 80.50 195 GLN A C 1
ATOM 1523 O O . GLN A 1 195 ? -26.528 -19.571 38.751 1.00 80.50 195 GLN A O 1
ATOM 1528 N N . THR A 1 196 ? -27.588 -20.545 40.468 1.00 78.94 196 THR A N 1
ATOM 1529 C CA . THR A 1 196 ? -28.528 -21.314 39.650 1.00 78.94 196 THR A CA 1
ATOM 1530 C C . THR A 1 196 ? -29.766 -20.479 39.321 1.00 78.94 196 THR A C 1
ATOM 1532 O O . THR A 1 196 ? -30.138 -19.565 40.058 1.00 78.94 196 THR A O 1
ATOM 1535 N N . ILE A 1 197 ? -30.458 -20.831 38.233 1.00 77.06 197 ILE A N 1
ATOM 1536 C CA . ILE A 1 197 ? -31.663 -20.124 37.757 1.00 77.06 197 ILE A CA 1
ATOM 1537 C C . ILE A 1 197 ? -32.794 -20.051 38.801 1.00 77.06 197 ILE A C 1
ATOM 1539 O O . ILE A 1 197 ? -33.632 -19.160 38.746 1.00 77.06 197 ILE A O 1
ATOM 1543 N N . SER A 1 198 ? -32.789 -20.947 39.792 1.00 74.31 198 SER A N 1
ATOM 1544 C CA . SER A 1 198 ? -33.740 -20.965 40.908 1.00 74.31 198 SER A CA 1
ATOM 1545 C C . SER A 1 198 ? -33.631 -19.762 41.850 1.00 74.31 198 SER A C 1
ATOM 1547 O O . SER A 1 198 ? -34.560 -19.519 42.610 1.00 74.31 198 SER A O 1
ATOM 1549 N N . HIS A 1 199 ? -32.520 -19.021 41.824 1.00 62.34 199 HIS A N 1
ATOM 1550 C CA . HIS A 1 199 ? -32.314 -17.823 42.648 1.00 62.34 199 HIS A CA 1
ATOM 1551 C C . HIS A 1 199 ? -32.668 -16.510 41.927 1.00 62.34 199 HIS A C 1
ATOM 1553 O O . HIS A 1 199 ? -32.480 -15.441 42.501 1.00 62.34 199 HIS A O 1
ATOM 1559 N N . VAL A 1 200 ? -33.151 -16.581 40.680 1.00 63.94 200 VAL A N 1
ATOM 1560 C CA . VAL A 1 200 ? -33.400 -15.422 39.796 1.00 63.94 200 VAL A CA 1
ATOM 1561 C C . VAL A 1 200 ? -34.907 -15.201 39.544 1.00 63.94 200 VAL A C 1
ATOM 1563 O O . VAL A 1 200 ? -35.285 -14.472 38.631 1.00 63.94 200 VAL A O 1
ATOM 1566 N N . VAL A 1 201 ? -35.778 -15.826 40.346 1.00 49.19 201 VAL A N 1
ATOM 1567 C CA . VAL A 1 201 ? -37.249 -15.729 40.234 1.00 49.19 201 VAL A CA 1
ATOM 1568 C C . VAL A 1 201 ? -37.825 -14.843 41.327 1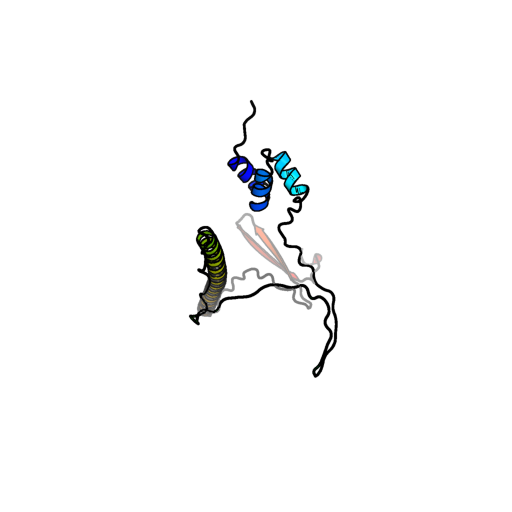.00 49.19 201 VAL A C 1
ATOM 1570 O O . VAL A 1 201 ? -37.456 -15.062 42.502 1.00 49.19 201 VAL A O 1
#

InterPro domains:
  IPR001012 UBX domain [PF00789] (173-200)
  IPR001012 UBX domain [PS50033] (170-201)
  IPR009060 UBA-like superfamily [SSF46934] (4-48)
  IPR015940 Ubiquitin-associated domain [PS50030] (1-45)
  IPR029071 Ubiquitin-like domain superfamily [SSF54236] (126-200)

Foldseek 3Di:
DDPQQDLVNLLVVCVVVVDDSVLSVVLVVVVNSDNVSSVCCSVVPDPPPPPPPPPDDDDDDDDDDDDDDDDDDDDDDDDDDDDDDDDDDDDDDPPPPDDPCVVVVVVVVVVVVVVVVVVVVVVVVVVVVVVVVVVVVVVVVVVVVVVVVVVPVPPDDPPDDDDPDDDDPDDWDKDWDWDQDPVRDIDIDIGTPPDDPVVVD